Protein AF-0000000076063423 (afdb_homodimer)

Foldseek 3Di:
DDDPPPPPPPPPPPPPPPPPPPPPPPPPPQPPVHPPQPVVQKFKEKEWEAEPPPGDDIDMDIWTDGHQGFQLRGLVVRVVVDVQWDWDWDQDPVAGTFTADISPRGADDVQQKGWFKWKDDPVDHIDGDPHDRRNHGDGHHIYIYTYIDGD/DDDPPPPPPPPPPPPPPPPPPPPPPPPPPQPPVHPPQPVVQKFKEKEWEAEPPPGDDIDMDIFTAGHQGFQLRGLVVRVVVDVQWDWDWDQDPVAGTFTADISPRGADDVQQKGWFKWKDDPVDDIDGDPHDRRNHGDGHHIYIYTYIDGD

Sequence (302 aa):
MTTLSTALLLLLLVSGIPAAMSHKAEAKPSDPCGPPWKDSDKTPISVLVTDSITHTPNKTYSTYVVYRGILLGGLRRLQDSTKDFTFTYTEDTNYGPFLQSVNGLPGGKQNRTYWELLVNTTKNPIIRPDVGIGCYIPNANDQIILKYTKYMTTLSTALLLLLLVSGIPAAMSHKAEAKPSDPCGPPWKDSDKTPISVLVTDSITHTPNKTYSTYVVYRGILLGGLRRLQDSTKDFTFTYTEDTNYGPFLQSVNGLPGGKQNRTYWELLVNTTKNPIIRPDVGIGCYIPNANDQIILKYTKY

Radius of gyration: 31.93 Å; Cα contacts (8 Å, |Δi|>4): 532; chains: 2; bounding box: 128×88×95 Å

Nearest PDB structures (foldseek):
  4kkj-assembly1_A  TM=8.203E-01  e=1.940E-07  Homo sapiens
  2pmv-assembly3_C  TM=8.254E-01  e=5.753E-07  Homo sapiens
  3kq4-assembly1_A  TM=8.629E-01  e=1.437E-06  Homo sapiens
  6bbt-assembly1_A  TM=3.975E-01  e=7.034E-01  Streptococcus pyogenes
  6bbt-assembly2_B  TM=3.687E-01  e=8.351E-01  Streptococcus pyogenes

InterPro domains:
  IPR027954 Transcobalamin-like, C-terminal domain [PF14478] (78-150)
  IPR051588 Eukaryotic Cobalamin Transport [PTHR10559] (30-151)

Structure (mmCIF, N/CA/C/O backbone):
data_AF-0000000076063423-model_v1
#
loop_
_entity.id
_entity.type
_entity.pdbx_description
1 polymer 'Transcobalamin-like C-terminal domain-containing protein'
#
loop_
_atom_site.group_PDB
_atom_site.id
_atom_site.type_symbol
_atom_site.label_atom_id
_atom_site.label_alt_id
_atom_site.label_comp_id
_atom_site.label_asym_id
_atom_site.label_entity_id
_atom_site.label_seq_id
_atom_site.pdbx_PDB_ins_code
_atom_site.Cartn_x
_atom_site.Cartn_y
_atom_site.Cartn_z
_atom_site.occupancy
_atom_site.B_iso_or_equiv
_atom_site.auth_seq_id
_atom_site.auth_comp_id
_atom_site.auth_asym_id
_atom_site.auth_atom_id
_atom_site.pdbx_PDB_model_num
ATOM 1 N N . MET A 1 1 ? 62.375 -10.336 -76 1 32.53 1 MET A N 1
ATOM 2 C CA . MET A 1 1 ? 62.531 -10.023 -74.625 1 32.53 1 MET A CA 1
ATOM 3 C C . MET A 1 1 ? 61.375 -9.219 -74.062 1 32.53 1 MET A C 1
ATOM 5 O O . MET A 1 1 ? 61.281 -8.008 -74.312 1 32.53 1 MET A O 1
ATOM 9 N N . THR A 1 2 ? 60.094 -9.805 -74.25 1 40.19 2 THR A N 1
ATOM 10 C CA . THR A 1 2 ? 58.719 -9.359 -74.125 1 40.19 2 THR A CA 1
ATOM 11 C C . THR A 1 2 ? 58.469 -8.961 -72.625 1 40.19 2 THR A C 1
ATOM 13 O O . THR A 1 2 ? 58.969 -9.617 -71.75 1 40.19 2 THR A O 1
ATOM 16 N N . THR A 1 3 ? 58.25 -7.617 -72.375 1 40.78 3 THR A N 1
ATOM 17 C CA . THR A 1 3 ? 57.938 -6.762 -71.25 1 40.78 3 THR A CA 1
ATOM 18 C C . THR A 1 3 ? 56.719 -7.297 -70.5 1 40.78 3 THR A C 1
ATOM 20 O O . THR A 1 3 ? 55.688 -7.531 -71.062 1 40.78 3 THR A O 1
ATOM 23 N N . LEU A 1 4 ? 56.906 -8.133 -69.375 1 38.16 4 LEU A N 1
ATOM 24 C CA . LEU A 1 4 ? 56.062 -8.789 -68.375 1 38.16 4 LEU A CA 1
ATOM 25 C C . LEU A 1 4 ? 55.188 -7.773 -67.688 1 38.16 4 LEU A C 1
ATOM 27 O O . LEU A 1 4 ? 55.688 -6.891 -67 1 38.16 4 LEU A O 1
ATOM 31 N N . SER A 1 5 ? 54.094 -7.328 -68.375 1 36.28 5 SER A N 1
ATOM 32 C CA . SER A 1 5 ? 53.219 -6.336 -67.75 1 36.28 5 SER A CA 1
ATOM 33 C C . SER A 1 5 ? 52.656 -6.828 -66.438 1 36.28 5 SER A C 1
ATOM 35 O O . SER A 1 5 ? 52.156 -7.945 -66.312 1 36.28 5 SER A O 1
ATOM 37 N N . THR A 1 6 ? 53.25 -6.391 -65.25 1 39.09 6 THR A N 1
ATOM 38 C CA . THR A 1 6 ? 52.938 -6.676 -63.812 1 39.09 6 THR A CA 1
ATOM 39 C C . THR A 1 6 ? 51.5 -6.305 -63.5 1 39.09 6 THR A C 1
ATOM 41 O O . THR A 1 6 ? 51.062 -5.16 -63.688 1 39.09 6 THR A O 1
ATOM 44 N N . ALA A 1 7 ? 50.5 -7.195 -63.781 1 37.78 7 ALA A N 1
ATOM 45 C CA . ALA A 1 7 ? 49.094 -7.012 -63.469 1 37.78 7 ALA A CA 1
ATOM 46 C C . ALA A 1 7 ? 48.875 -6.703 -61.969 1 37.78 7 ALA A C 1
ATOM 48 O O . ALA A 1 7 ? 49.344 -7.445 -61.125 1 37.78 7 ALA A O 1
ATOM 49 N N . LEU A 1 8 ? 48.812 -5.387 -61.562 1 33.09 8 LEU A N 1
ATOM 50 C CA . LEU A 1 8 ? 48.594 -4.895 -60.188 1 33.09 8 LEU A CA 1
ATOM 51 C C . LEU A 1 8 ? 47.281 -5.383 -59.656 1 33.09 8 LEU A C 1
ATOM 53 O O . LEU A 1 8 ? 46.219 -5.137 -60.25 1 33.09 8 LEU A O 1
ATOM 57 N N . LEU A 1 9 ? 47.219 -6.613 -59.062 1 31.69 9 LEU A N 1
ATOM 58 C CA . LEU A 1 9 ? 46.031 -7.211 -58.438 1 31.69 9 LEU A CA 1
ATOM 59 C C . LEU A 1 9 ? 45.469 -6.312 -57.344 1 31.69 9 LEU A C 1
ATOM 61 O O . LEU A 1 9 ? 46.156 -5.996 -56.375 1 31.69 9 LEU A O 1
ATOM 65 N N . LEU A 1 10 ? 44.625 -5.316 -57.719 1 31.81 10 LEU A N 1
ATOM 66 C CA . LEU A 1 10 ? 43.969 -4.445 -56.75 1 31.81 10 LEU A CA 1
ATOM 67 C C . LEU A 1 10 ? 43.125 -5.254 -55.781 1 31.81 10 LEU A C 1
ATOM 69 O O . LEU A 1 10 ? 42.188 -5.934 -56.156 1 31.81 10 LEU A O 1
ATOM 73 N N . LEU A 1 11 ? 43.812 -5.828 -54.75 1 30.58 11 LEU A N 1
ATOM 74 C CA . LEU A 1 11 ? 43.094 -6.547 -53.688 1 30.58 11 LEU A CA 1
ATOM 75 C C . LEU A 1 11 ? 42.094 -5.637 -53 1 30.58 11 LEU A C 1
ATOM 77 O O . LEU A 1 11 ? 42.469 -4.617 -52.406 1 30.58 11 LEU A O 1
ATOM 81 N N . LEU A 1 12 ? 40.938 -5.434 -53.656 1 33.25 12 LEU A N 1
ATOM 82 C CA . LEU A 1 12 ? 39.844 -4.711 -53 1 33.25 12 LEU A CA 1
ATOM 83 C C . LEU A 1 12 ? 39.562 -5.34 -51.625 1 33.25 12 LEU A C 1
ATOM 85 O O . LEU A 1 12 ? 39.188 -6.516 -51.562 1 33.25 12 LEU A O 1
ATOM 89 N N . LEU A 1 13 ? 40.312 -4.961 -50.562 1 32.94 13 LEU A N 1
ATOM 90 C CA . LEU A 1 13 ? 40.031 -5.344 -49.188 1 32.94 13 LEU A CA 1
ATOM 91 C C . LEU A 1 13 ? 38.625 -4.941 -48.75 1 32.94 13 LEU A C 1
ATOM 93 O O . LEU A 1 13 ? 38.281 -3.76 -48.781 1 32.94 13 LEU A O 1
ATOM 97 N N . VAL A 1 14 ? 37.625 -5.66 -49.25 1 36.59 14 VAL A N 1
ATOM 98 C CA . VAL A 1 14 ? 36.281 -5.438 -48.688 1 36.59 14 VAL A CA 1
ATOM 99 C C . VAL A 1 14 ? 36.312 -5.547 -47.156 1 36.59 14 VAL A C 1
ATOM 101 O O . VAL A 1 14 ? 36.781 -6.562 -46.625 1 36.59 14 VAL A O 1
ATOM 104 N N . SER A 1 15 ? 36.688 -4.438 -46.438 1 34.28 15 SER A N 1
ATOM 105 C CA . SER A 1 15 ? 36.594 -4.352 -44.969 1 34.28 15 SER A CA 1
ATOM 106 C C . SER A 1 15 ? 35.219 -4.832 -44.5 1 34.28 15 SER A C 1
ATOM 108 O O . SER A 1 15 ? 34.188 -4.344 -44.938 1 34.28 15 SER A O 1
ATOM 110 N N . GLY A 1 16 ? 35 -6.184 -44.438 1 32.62 16 GLY A N 1
ATOM 111 C CA . GLY A 1 16 ? 33.812 -6.715 -43.812 1 32.62 16 GLY A CA 1
ATOM 112 C C . GLY A 1 16 ? 33.531 -6.09 -42.438 1 32.62 16 GLY A C 1
ATOM 113 O O . GLY A 1 16 ? 34.406 -6.059 -41.594 1 32.62 16 GLY A O 1
ATOM 114 N N . ILE A 1 17 ? 32.844 -4.918 -42.438 1 39.19 17 ILE A N 1
ATOM 115 C CA . ILE A 1 17 ? 32.375 -4.324 -41.188 1 39.19 17 ILE A CA 1
ATOM 116 C C . ILE A 1 17 ? 31.766 -5.398 -40.281 1 39.19 17 ILE A C 1
ATOM 118 O O . ILE A 1 17 ? 30.859 -6.125 -40.719 1 39.19 17 ILE A O 1
ATOM 122 N N . PRO A 1 18 ? 32.625 -6.016 -39.438 1 36.72 18 PRO A N 1
ATOM 123 C CA . PRO A 1 18 ? 31.969 -6.922 -38.5 1 36.72 18 PRO A CA 1
ATOM 124 C C . PRO A 1 18 ? 30.766 -6.293 -37.812 1 36.72 18 PRO A C 1
ATOM 126 O O . PRO A 1 18 ? 30.828 -5.145 -37.344 1 36.72 18 PRO A O 1
ATOM 129 N N . ALA A 1 19 ? 29.547 -6.504 -38.375 1 34 19 ALA A N 1
ATOM 130 C CA . ALA A 1 19 ? 28.359 -6.172 -37.594 1 34 19 ALA A CA 1
ATOM 131 C C . ALA A 1 19 ? 28.5 -6.688 -36.156 1 34 19 ALA A C 1
ATOM 133 O O . ALA A 1 19 ? 28.562 -7.898 -35.938 1 34 19 ALA A O 1
ATOM 134 N N . ALA A 1 20 ? 29.281 -6.027 -35.312 1 32.12 20 ALA A N 1
ATOM 135 C CA . ALA A 1 20 ? 29.203 -6.32 -33.875 1 32.12 20 ALA A CA 1
ATOM 136 C C . ALA A 1 20 ? 27.75 -6.395 -33.406 1 32.12 20 ALA A C 1
ATOM 138 O O . ALA A 1 20 ? 26.984 -5.449 -33.594 1 32.12 20 ALA A O 1
ATOM 139 N N . MET A 1 21 ? 27.172 -7.562 -33.562 1 28.11 21 MET A N 1
ATOM 140 C CA . MET A 1 21 ? 25.906 -7.824 -32.875 1 28.11 21 MET A CA 1
ATOM 141 C C . MET A 1 21 ? 25.953 -7.281 -31.453 1 28.11 21 MET A C 1
ATOM 143 O O . MET A 1 21 ? 26.812 -7.672 -30.656 1 28.11 21 MET A O 1
ATOM 147 N N . SER A 1 22 ? 25.719 -5.953 -31.375 1 30.67 22 SER A N 1
ATOM 148 C CA . SER A 1 22 ? 25.484 -5.402 -30.047 1 30.67 22 SER A CA 1
ATOM 149 C C . SER A 1 22 ? 24.578 -6.316 -29.219 1 30.67 22 SER A C 1
ATOM 151 O O . SER A 1 22 ? 23.438 -6.562 -29.594 1 30.67 22 SER A O 1
ATOM 153 N N . HIS A 1 23 ? 25.156 -7.422 -28.781 1 25.64 23 HIS A N 1
ATOM 154 C CA . HIS A 1 23 ? 24.375 -8.109 -27.766 1 25.64 23 HIS A CA 1
ATOM 155 C C . HIS A 1 23 ? 23.797 -7.117 -26.766 1 25.64 23 HIS A C 1
ATOM 157 O O . HIS A 1 23 ? 24.531 -6.371 -26.109 1 25.64 23 HIS A O 1
ATOM 163 N N . LYS A 1 24 ? 22.625 -6.477 -27.109 1 29.56 24 LYS A N 1
ATOM 164 C CA . LYS A 1 24 ? 21.875 -5.812 -26.047 1 29.56 24 LYS A CA 1
ATOM 165 C C . LYS A 1 24 ? 21.953 -6.598 -24.734 1 29.56 24 LYS A C 1
ATOM 167 O O . LYS A 1 24 ? 21.578 -7.77 -24.688 1 29.56 24 LYS A O 1
ATOM 172 N N . ALA A 1 25 ? 22.922 -6.273 -23.828 1 28.33 25 ALA A N 1
ATOM 173 C CA . ALA A 1 25 ? 22.969 -6.742 -22.438 1 28.33 25 ALA A CA 1
ATOM 174 C C . ALA A 1 25 ? 21.547 -6.949 -21.891 1 28.33 25 ALA A C 1
ATOM 176 O O . ALA A 1 25 ? 20.688 -6.074 -22.016 1 28.33 25 ALA A O 1
ATOM 177 N N . GLU A 1 26 ? 21.031 -8.109 -21.891 1 29.2 26 GLU A N 1
ATOM 178 C CA . GLU A 1 26 ? 19.828 -8.43 -21.125 1 29.2 26 GLU A CA 1
ATOM 179 C C . GLU A 1 26 ? 19.812 -7.699 -19.781 1 29.2 26 GLU A C 1
ATOM 181 O O . GLU A 1 26 ? 20.781 -7.773 -19.016 1 29.2 26 GLU A O 1
ATOM 186 N N . ALA A 1 27 ? 19.156 -6.555 -19.688 1 31.33 27 ALA A N 1
ATOM 187 C CA . ALA A 1 27 ? 18.953 -5.906 -18.406 1 31.33 27 ALA A CA 1
ATOM 188 C C . ALA A 1 27 ? 18.797 -6.938 -17.297 1 31.33 27 ALA A C 1
ATOM 190 O O . ALA A 1 27 ? 17.953 -7.836 -17.391 1 31.33 27 ALA A O 1
ATOM 191 N N . LYS A 1 28 ? 19.922 -7.406 -16.719 1 32.12 28 LYS A N 1
ATOM 192 C CA . LYS A 1 28 ? 19.828 -8.195 -15.484 1 32.12 28 LYS A CA 1
ATOM 193 C C . LYS A 1 28 ? 18.609 -7.773 -14.656 1 32.12 28 LYS A C 1
ATOM 195 O O . LYS A 1 28 ? 18.406 -6.586 -14.398 1 32.12 28 LYS A O 1
ATOM 200 N N . PRO A 1 29 ? 17.578 -8.5 -14.617 1 32.69 29 PRO A N 1
ATOM 201 C CA . PRO A 1 29 ? 16.547 -8.055 -13.672 1 32.69 29 PRO A CA 1
ATOM 202 C C . PRO A 1 29 ? 17.141 -7.488 -12.383 1 32.69 29 PRO A C 1
ATOM 204 O O . PRO A 1 29 ? 18.078 -8.062 -11.82 1 32.69 29 PRO A O 1
ATOM 207 N N . SER A 1 30 ? 17.297 -6.188 -12.258 1 33.97 30 SER A N 1
ATOM 208 C CA . SER A 1 30 ? 17.719 -5.598 -10.992 1 33.97 30 SER A CA 1
ATOM 209 C C . SER A 1 30 ? 17.312 -6.473 -9.812 1 33.97 30 SER A C 1
ATOM 211 O O . SER A 1 30 ? 16.266 -7.117 -9.836 1 33.97 30 SER A O 1
ATOM 213 N N . ASP A 1 31 ? 18.234 -7.074 -9.133 1 34.75 31 ASP A N 1
ATOM 214 C CA . ASP A 1 31 ? 18.031 -7.781 -7.875 1 34.75 31 ASP A CA 1
ATOM 215 C C . ASP A 1 31 ? 16.766 -7.305 -7.176 1 34.75 31 ASP A C 1
ATOM 217 O O . ASP A 1 31 ? 16.531 -6.102 -7.051 1 34.75 31 ASP A O 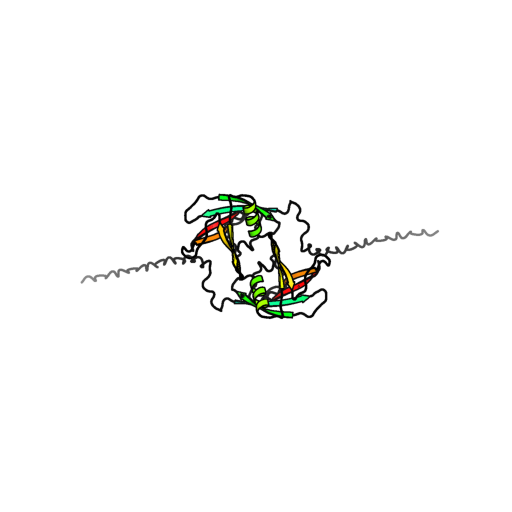1
ATOM 221 N N . PRO A 1 32 ? 15.688 -8.07 -7.352 1 36.75 32 PRO A N 1
ATOM 222 C CA . PRO A 1 32 ? 14.516 -7.531 -6.648 1 36.75 32 PRO A CA 1
ATOM 223 C C . PRO A 1 32 ? 14.891 -6.793 -5.363 1 36.75 32 PRO A C 1
ATOM 225 O O . PRO A 1 32 ? 14.078 -6.043 -4.824 1 36.75 32 PRO A O 1
ATOM 228 N N . CYS A 1 33 ? 15.75 -7.578 -4.512 1 34.38 33 CYS A N 1
ATOM 229 C CA . CYS A 1 33 ? 16.266 -6.82 -3.379 1 34.38 33 CYS A CA 1
ATOM 230 C C . CYS A 1 33 ? 17.281 -5.777 -3.836 1 34.38 33 CYS A C 1
ATOM 232 O O . CYS A 1 33 ? 18.297 -6.121 -4.441 1 34.38 33 CYS A O 1
ATOM 234 N N . GLY A 1 34 ? 16.906 -4.863 -4.504 1 35.88 34 GLY A N 1
ATOM 235 C CA . GLY A 1 34 ? 17.734 -3.744 -4.938 1 35.88 34 GLY A CA 1
ATOM 236 C C . GLY A 1 34 ? 19.078 -3.693 -4.246 1 35.88 34 GLY A C 1
ATOM 237 O O . GLY A 1 34 ? 19.266 -4.289 -3.184 1 35.88 34 GLY A O 1
ATOM 238 N N . PRO A 1 35 ? 20.281 -3.555 -4.863 1 39.53 35 PRO A N 1
ATOM 239 C CA . PRO A 1 35 ? 21.578 -3.373 -4.211 1 39.53 35 PRO A CA 1
ATOM 240 C C . PRO A 1 35 ? 21.469 -2.656 -2.867 1 39.53 35 PRO A C 1
ATOM 242 O O . PRO A 1 35 ? 20.5 -1.948 -2.619 1 39.53 35 PRO A O 1
ATOM 245 N N . PRO A 1 36 ? 22.391 -2.914 -1.894 1 40.16 36 PRO A N 1
ATOM 246 C CA . PRO A 1 36 ? 22.453 -2.078 -0.694 1 40.16 36 PRO A CA 1
ATOM 247 C C . PRO A 1 36 ? 22.297 -0.589 -1.002 1 40.16 36 PRO A C 1
ATOM 249 O O . PRO A 1 36 ? 23.047 -0.045 -1.821 1 40.16 36 PRO A O 1
ATOM 252 N N . TRP A 1 37 ? 21.141 -0.051 -1.006 1 41.47 37 TRP A N 1
ATOM 253 C CA . TRP A 1 37 ? 20.891 1.375 -1.195 1 41.47 37 TRP A CA 1
ATOM 254 C C . TRP A 1 37 ? 21.953 2.207 -0.48 1 41.47 37 TRP A C 1
ATOM 256 O O . TRP A 1 37 ? 22.219 2 0.706 1 41.47 37 TRP A O 1
ATOM 266 N N . LYS A 1 38 ? 23.078 2.455 -1.009 1 41.03 38 LYS A N 1
ATOM 267 C CA . LYS A 1 38 ? 23.984 3.459 -0.438 1 41.03 38 LYS A CA 1
ATOM 268 C C . LYS A 1 38 ? 23.188 4.637 0.132 1 41.03 38 LYS A C 1
ATOM 270 O O . LYS A 1 38 ? 22.047 4.863 -0.251 1 41.03 38 LYS A O 1
ATOM 275 N N . ASP A 1 39 ? 23.656 5.5 1.117 1 47.03 39 ASP A N 1
ATOM 276 C CA . ASP A 1 39 ? 23.25 6.773 1.696 1 47.03 39 ASP A CA 1
ATOM 277 C C . ASP A 1 39 ? 22.438 7.59 0.696 1 47.03 39 ASP A C 1
ATOM 279 O O . ASP A 1 39 ? 21.547 8.359 1.087 1 47.03 39 ASP A O 1
ATOM 283 N N . SER A 1 40 ? 22.719 7.559 -0.628 1 55.19 40 SER A N 1
ATOM 284 C CA . SER A 1 40 ? 22.109 8.297 -1.729 1 55.19 40 SER A CA 1
ATOM 285 C C . SER A 1 40 ? 20.703 7.785 -2.012 1 55.19 40 SER A C 1
ATOM 287 O O . SER A 1 40 ? 20 8.328 -2.871 1 55.19 40 SER A O 1
ATOM 289 N N . ASP A 1 41 ? 20.078 6.992 -1.058 1 78.12 41 ASP A N 1
ATOM 290 C CA . ASP A 1 41 ? 18.891 6.164 -1.193 1 78.12 41 ASP A CA 1
ATOM 291 C C . ASP A 1 41 ? 17.719 6.754 -0.412 1 78.12 41 ASP A C 1
ATOM 293 O O . ASP A 1 41 ? 16.75 6.051 -0.113 1 78.12 41 ASP A O 1
ATOM 297 N N . LYS A 1 42 ? 17.984 8 -0.113 1 93.56 42 LYS A N 1
ATOM 298 C CA . LYS A 1 42 ? 16.953 8.695 0.647 1 93.56 42 LYS A CA 1
ATOM 299 C C . LYS A 1 42 ? 16.172 9.664 -0.24 1 93.56 42 LYS A C 1
ATOM 301 O O . LYS A 1 42 ? 16.766 10.344 -1.088 1 93.56 42 LYS A O 1
ATOM 306 N N . THR A 1 43 ? 14.953 9.672 -0.098 1 96.81 43 THR A N 1
ATOM 307 C CA . THR A 1 43 ? 14.039 10.609 -0.751 1 96.81 43 THR A CA 1
ATOM 308 C C . THR A 1 43 ? 13.477 11.602 0.256 1 96.81 43 THR A C 1
ATOM 310 O O . THR A 1 43 ? 12.555 11.281 1.004 1 96.81 43 THR A O 1
ATOM 313 N N . PRO A 1 44 ? 14.047 12.836 0.312 1 97.44 44 PRO A N 1
ATOM 314 C CA . PRO A 1 44 ? 13.586 13.812 1.297 1 97.44 44 PRO A CA 1
ATOM 315 C C . PRO A 1 44 ? 12.156 14.289 1.034 1 97.44 44 PRO A C 1
ATOM 317 O O . PRO A 1 44 ? 11.773 14.484 -0.12 1 97.44 44 PRO A O 1
ATOM 320 N N . ILE A 1 45 ? 11.422 14.438 2.143 1 98.19 45 ILE A N 1
ATOM 321 C CA . ILE A 1 45 ? 10.07 14.984 2.061 1 98.19 45 ILE A CA 1
ATOM 322 C C . ILE A 1 45 ? 9.82 15.906 3.252 1 98.19 45 ILE A C 1
ATOM 324 O O . ILE A 1 45 ? 10.562 15.875 4.238 1 98.19 45 ILE A O 1
ATOM 328 N N . SER A 1 46 ? 8.875 16.766 3.121 1 98.44 46 SER A N 1
ATOM 329 C CA . SER A 1 46 ? 8.375 17.531 4.25 1 98.44 46 SER A CA 1
ATOM 330 C C . SER A 1 46 ? 6.93 17.156 4.578 1 98.44 46 SER A C 1
ATOM 332 O O . SER A 1 46 ? 6.191 16.688 3.709 1 98.44 46 SER A O 1
ATOM 334 N N . VAL A 1 47 ? 6.531 17.297 5.852 1 98.94 47 VAL A N 1
ATOM 335 C CA . VAL A 1 47 ? 5.184 17 6.324 1 98.94 47 VAL A CA 1
ATOM 336 C C . VAL A 1 47 ? 4.566 18.25 6.949 1 98.94 47 VAL A C 1
ATOM 338 O O . VAL A 1 47 ? 5.074 18.766 7.949 1 98.94 47 VAL A O 1
ATOM 341 N N . LEU A 1 48 ? 3.576 18.734 6.316 1 98.81 48 LEU A N 1
ATOM 342 C CA . LEU A 1 48 ? 2.779 19.828 6.859 1 98.81 48 LEU A CA 1
ATOM 343 C C . LEU A 1 48 ? 1.541 19.297 7.574 1 98.81 48 LEU A C 1
ATOM 345 O O . LEU A 1 48 ? 0.751 18.547 6.988 1 98.81 48 LEU A O 1
ATOM 349 N N . VAL A 1 49 ? 1.398 19.609 8.828 1 98.88 49 VAL A N 1
ATOM 350 C CA . VAL A 1 49 ? 0.206 19.297 9.609 1 98.88 49 VAL A CA 1
ATOM 351 C C . VAL A 1 49 ? -0.657 20.547 9.758 1 98.88 49 VAL A C 1
ATOM 353 O O . VAL A 1 49 ? -0.205 21.562 10.297 1 98.88 49 VAL A O 1
ATOM 356 N N . THR A 1 50 ? -1.878 20.453 9.266 1 98.56 50 THR A N 1
ATOM 357 C CA . THR A 1 50 ? -2.758 21.625 9.305 1 98.56 50 THR A CA 1
ATOM 358 C C . THR A 1 50 ? -4.164 21.219 9.742 1 98.56 50 THR A C 1
ATOM 360 O O . THR A 1 50 ? -4.594 20.094 9.516 1 98.56 50 THR A O 1
ATOM 363 N N . ASP A 1 51 ? -4.797 22.078 10.414 1 98.31 51 ASP A N 1
ATOM 364 C CA . ASP A 1 51 ? -6.145 21.875 10.945 1 98.31 51 ASP A CA 1
ATOM 365 C C . ASP A 1 51 ? -7.117 22.891 10.336 1 98.31 51 ASP A C 1
ATOM 367 O O . ASP A 1 51 ? -7.082 24.078 10.672 1 98.31 51 ASP A O 1
ATOM 371 N N . SER A 1 52 ? -7.988 22.438 9.516 1 97.25 52 SER A N 1
ATOM 372 C CA . SER A 1 52 ? -8.906 23.344 8.812 1 97.25 52 SER A CA 1
ATOM 373 C C . SER A 1 52 ? -10.172 23.578 9.633 1 97.25 52 SER A C 1
ATOM 375 O O . SER A 1 52 ? -11.094 24.25 9.164 1 97.25 52 SER A O 1
ATOM 377 N N . ILE A 1 53 ? -10.234 23.031 10.773 1 96.25 53 ILE A N 1
ATOM 378 C CA . ILE A 1 53 ? -11.43 23.141 11.594 1 96.25 53 ILE A CA 1
ATOM 379 C C . ILE A 1 53 ? -11.211 24.188 12.688 1 96.25 53 ILE A C 1
ATOM 381 O O . ILE A 1 53 ? -11.875 25.219 12.719 1 96.25 53 ILE A O 1
ATOM 385 N N . THR A 1 54 ? -10.188 23.953 13.531 1 92.06 54 THR A N 1
ATOM 386 C CA . THR A 1 54 ? -9.93 24.875 14.633 1 92.06 54 THR A CA 1
ATOM 387 C C . THR A 1 54 ? -8.844 25.875 14.266 1 92.06 54 THR A C 1
ATOM 389 O O . THR A 1 54 ? -8.625 26.844 14.977 1 92.06 54 THR A O 1
ATOM 392 N N . HIS A 1 55 ? -8.148 25.672 13.211 1 91.94 55 HIS A N 1
ATOM 393 C CA . HIS A 1 55 ? -7.109 26.547 12.688 1 91.94 55 HIS A CA 1
ATOM 394 C C . HIS A 1 55 ? -5.949 26.672 13.672 1 91.94 55 HIS A C 1
ATOM 396 O O . HIS A 1 55 ? -5.434 27.766 13.891 1 91.94 55 HIS A O 1
ATOM 402 N N . THR A 1 56 ? -5.723 25.578 14.422 1 92.81 56 THR A N 1
ATOM 403 C CA . THR A 1 56 ? -4.484 25.516 15.188 1 92.81 56 THR A CA 1
ATOM 404 C C . THR A 1 56 ? -3.281 25.797 14.281 1 92.81 56 THR A C 1
ATOM 406 O O . THR A 1 56 ? -3.293 25.438 13.102 1 92.81 56 THR A O 1
ATOM 409 N N . PRO A 1 57 ? -2.217 26.406 14.773 1 96.62 57 PRO A N 1
ATOM 410 C CA . PRO A 1 57 ? -1.072 26.781 13.938 1 96.62 57 PRO A CA 1
ATOM 411 C C . PRO A 1 57 ? -0.469 25.594 13.195 1 96.62 57 PRO A C 1
ATOM 413 O O . PRO A 1 57 ? -0.338 24.516 13.773 1 96.62 57 PRO A O 1
ATOM 416 N N . ASN A 1 58 ? -0.154 25.859 11.984 1 98 58 ASN A N 1
ATOM 417 C CA . ASN A 1 58 ? 0.495 24.844 11.148 1 98 58 ASN A CA 1
ATOM 418 C C . ASN A 1 58 ? 1.845 24.438 11.727 1 98 58 ASN A C 1
ATOM 420 O O . ASN A 1 58 ? 2.561 25.25 12.305 1 98 58 ASN A O 1
ATOM 424 N N . LYS A 1 59 ? 2.201 23.172 11.562 1 98.44 59 LYS A N 1
ATOM 425 C CA . LYS A 1 59 ? 3.525 22.656 11.883 1 98.44 59 LYS A CA 1
ATOM 426 C C . LYS A 1 59 ? 4.125 21.922 10.68 1 98.44 59 LYS A C 1
ATOM 428 O O . LYS A 1 59 ? 3.439 21.141 10.016 1 98.44 59 LYS A O 1
ATOM 433 N N . THR A 1 60 ? 5.359 22.203 10.414 1 98.62 60 THR A N 1
ATOM 434 C CA . THR A 1 60 ? 6.062 21.547 9.32 1 98.62 60 THR A CA 1
ATOM 435 C C . THR A 1 60 ? 7.273 20.781 9.836 1 98.62 60 THR A C 1
ATOM 437 O O . THR A 1 60 ? 8.008 21.266 10.695 1 98.62 60 THR A O 1
ATOM 440 N N . TYR A 1 61 ? 7.453 19.609 9.281 1 98.81 61 TYR A N 1
ATOM 441 C CA . TYR A 1 61 ? 8.547 18.734 9.656 1 98.81 61 TYR A CA 1
ATOM 442 C C . TYR A 1 61 ? 9.32 18.266 8.43 1 98.81 61 TYR A C 1
ATOM 444 O O . TYR A 1 61 ? 8.781 18.25 7.32 1 98.81 61 TYR A O 1
ATOM 452 N N . SER A 1 62 ? 10.578 17.922 8.672 1 98.56 62 SER A N 1
ATOM 453 C CA . SER A 1 62 ? 11.391 17.312 7.625 1 98.56 62 SER A CA 1
ATOM 454 C C . SER A 1 62 ? 11.703 15.852 7.938 1 98.56 62 SER A C 1
ATOM 456 O O . SER A 1 62 ? 11.992 15.508 9.086 1 98.56 62 SER A O 1
ATOM 458 N N . THR A 1 63 ? 11.602 15.039 6.957 1 98.5 63 THR A N 1
ATOM 459 C CA . THR A 1 63 ? 11.961 13.625 7.047 1 98.5 63 THR A CA 1
ATOM 460 C C . THR A 1 63 ? 12.305 13.07 5.668 1 98.5 63 THR A C 1
ATOM 462 O O . THR A 1 63 ? 12.602 13.828 4.742 1 98.5 63 THR A O 1
ATOM 465 N N . TYR A 1 64 ? 12.414 11.797 5.531 1 98.31 64 TYR A N 1
ATOM 466 C CA . TYR A 1 64 ? 12.688 11.164 4.246 1 98.31 64 TYR A CA 1
ATOM 467 C C . TYR A 1 64 ? 12.094 9.758 4.188 1 98.31 64 TYR A C 1
ATOM 469 O O . TYR A 1 64 ? 11.727 9.195 5.219 1 98.31 64 TYR A O 1
ATOM 477 N N . VAL A 1 65 ? 11.852 9.273 3.016 1 98.19 65 VAL A N 1
ATOM 478 C CA . VAL A 1 65 ? 11.633 7.852 2.797 1 98.19 65 VAL A CA 1
ATOM 479 C C . VAL A 1 65 ? 12.867 7.234 2.133 1 98.19 65 VAL A C 1
ATOM 481 O O . VAL A 1 65 ? 13.648 7.938 1.488 1 98.19 65 VAL A O 1
ATOM 484 N N . VAL A 1 66 ? 13.031 5.961 2.377 1 96 66 VAL A N 1
ATOM 485 C CA . VAL A 1 66 ? 14.07 5.277 1.623 1 96 66 VAL A CA 1
ATOM 486 C C . VAL A 1 66 ? 13.688 5.215 0.146 1 96 66 VAL A C 1
ATOM 488 O O . VAL A 1 66 ? 12.555 5.531 -0.221 1 96 66 VAL A O 1
ATOM 491 N N . TYR A 1 67 ? 14.594 4.914 -0.665 1 92.56 67 TYR A N 1
ATOM 492 C CA . TYR A 1 67 ? 14.336 4.852 -2.1 1 92.56 67 TYR A CA 1
ATOM 493 C C . TYR A 1 67 ? 13.086 4.027 -2.393 1 92.56 67 TYR A C 1
ATOM 495 O O . TYR A 1 67 ? 13.008 2.852 -2.02 1 92.56 67 TYR A O 1
ATOM 503 N N . ARG A 1 68 ? 12.07 4.574 -2.938 1 92.94 68 ARG A N 1
ATOM 504 C CA . ARG A 1 68 ? 10.805 3.975 -3.357 1 92.94 68 ARG A CA 1
ATOM 505 C C . ARG A 1 68 ? 10.039 3.428 -2.16 1 92.94 68 ARG A C 1
ATOM 507 O O . ARG A 1 68 ? 9.188 2.545 -2.312 1 92.94 68 ARG A O 1
ATOM 514 N N . GLY A 1 69 ? 10.375 3.908 -1.006 1 95.5 69 GLY A N 1
ATOM 515 C CA . GLY A 1 69 ? 9.625 3.541 0.183 1 95.5 69 GLY A CA 1
ATOM 516 C C . GLY A 1 69 ? 8.273 4.227 0.269 1 95.5 69 GLY A C 1
ATOM 517 O O . GLY A 1 69 ? 8.031 5.219 -0.422 1 95.5 69 GLY A O 1
ATOM 518 N N . ILE A 1 70 ? 7.395 3.695 1.126 1 97.12 70 ILE A N 1
ATOM 519 C CA . ILE A 1 70 ? 6.039 4.211 1.26 1 97.12 70 ILE A CA 1
ATOM 520 C C . ILE A 1 70 ? 6.004 5.309 2.322 1 97.12 70 ILE A C 1
ATOM 522 O O . ILE A 1 70 ? 6.863 5.348 3.209 1 97.12 70 ILE A O 1
ATOM 526 N N . LEU A 1 71 ? 5.055 6.152 2.281 1 98.5 71 LEU A N 1
ATOM 527 C CA . LEU A 1 71 ? 4.91 7.293 3.18 1 98.5 71 LEU A CA 1
ATOM 528 C C . LEU A 1 71 ? 4.844 6.836 4.633 1 98.5 71 LEU A C 1
ATOM 530 O O . LEU A 1 71 ? 5.398 7.488 5.52 1 98.5 71 LEU A O 1
ATOM 534 N N . LEU A 1 72 ? 4.176 5.719 4.938 1 98.69 72 LEU A N 1
ATOM 535 C CA . LEU A 1 72 ? 4.062 5.211 6.297 1 98.69 72 LEU A CA 1
ATOM 536 C C . LEU A 1 72 ? 5.438 5.039 6.934 1 98.69 72 LEU A C 1
ATOM 538 O O . LEU A 1 72 ? 5.625 5.355 8.109 1 98.69 72 LEU A O 1
ATOM 542 N N . GLY A 1 73 ? 6.402 4.562 6.16 1 98.25 73 GLY A N 1
ATOM 543 C CA . GLY A 1 73 ? 7.762 4.457 6.664 1 98.25 73 GLY A CA 1
ATOM 544 C C . GLY A 1 73 ? 8.375 5.797 7.02 1 98.25 73 GLY A C 1
ATOM 545 O O . GLY A 1 73 ? 9.086 5.918 8.016 1 98.25 73 GLY A O 1
ATOM 546 N N . GLY A 1 74 ? 8.133 6.809 6.199 1 98.69 74 GLY A N 1
ATOM 547 C CA . GLY A 1 74 ? 8.609 8.156 6.484 1 98.69 74 GLY A CA 1
ATOM 548 C C . GLY A 1 74 ? 7.98 8.758 7.723 1 98.69 74 GLY A C 1
ATOM 549 O O . GLY A 1 74 ? 8.656 9.438 8.5 1 98.69 74 GLY A O 1
ATOM 550 N N . LEU A 1 75 ? 6.672 8.539 7.895 1 98.88 75 LEU A N 1
ATOM 551 C CA . LEU A 1 75 ? 5.98 9.062 9.07 1 98.88 75 LEU A CA 1
ATOM 552 C C . LEU A 1 75 ? 6.488 8.383 10.344 1 98.88 75 LEU A C 1
ATOM 554 O O . LEU A 1 75 ? 6.629 9.031 11.383 1 98.88 75 LEU A O 1
ATOM 558 N N . ARG A 1 76 ? 6.762 7.082 10.258 1 98.69 76 ARG A N 1
ATOM 559 C CA . ARG A 1 76 ? 7.344 6.379 11.398 1 98.69 76 ARG A CA 1
ATOM 560 C C . ARG A 1 76 ? 8.711 6.949 11.758 1 98.69 76 ARG A C 1
ATOM 562 O O . ARG A 1 76 ? 9.008 7.176 12.93 1 98.69 76 ARG A O 1
ATOM 569 N N . ARG A 1 77 ? 9.492 7.16 10.742 1 98.44 77 ARG A N 1
ATOM 570 C CA . ARG A 1 77 ? 10.82 7.727 10.969 1 98.44 77 ARG A CA 1
ATOM 571 C C . ARG A 1 77 ? 10.719 9.102 11.617 1 98.44 77 ARG A C 1
ATOM 573 O O . ARG A 1 77 ? 11.477 9.414 12.539 1 98.44 77 ARG A O 1
ATOM 580 N N . LEU A 1 78 ? 9.844 9.906 11.094 1 98.81 78 LEU A N 1
ATOM 581 C CA . LEU A 1 78 ? 9.617 11.227 11.672 1 98.81 78 LEU A CA 1
ATOM 582 C C . LEU A 1 78 ? 9.227 11.117 13.141 1 98.81 78 LEU A C 1
ATOM 584 O O . LEU A 1 78 ? 9.805 11.805 13.992 1 98.81 78 LEU A O 1
ATOM 588 N N . GLN A 1 79 ? 8.281 10.297 13.43 1 98.81 79 GLN A N 1
ATOM 589 C CA . GLN A 1 79 ? 7.82 10.125 14.805 1 98.81 79 GLN A CA 1
ATOM 590 C C . GLN A 1 79 ? 8.953 9.664 15.719 1 98.81 79 GLN A C 1
ATOM 592 O O . GLN A 1 79 ? 9.031 10.07 16.875 1 98.81 79 GLN A O 1
ATOM 597 N N . ASP A 1 80 ? 9.812 8.836 15.211 1 98.38 80 ASP A N 1
ATOM 598 C CA . ASP A 1 80 ? 10.938 8.328 15.992 1 98.38 80 ASP A CA 1
ATOM 599 C C . ASP A 1 80 ? 11.992 9.414 16.219 1 98.38 80 ASP A C 1
ATOM 601 O O . ASP A 1 80 ? 12.812 9.312 17.125 1 98.38 80 ASP A O 1
ATOM 605 N N . SER A 1 81 ? 11.961 10.414 15.398 1 98.19 81 SER A N 1
ATOM 606 C CA . SER A 1 81 ? 13.047 11.391 15.398 1 98.19 81 SER A CA 1
ATOM 607 C C . SER A 1 81 ? 12.727 12.57 16.312 1 98.19 81 SER A C 1
ATOM 609 O O . SER A 1 81 ? 13.617 13.336 16.688 1 98.19 81 SER A O 1
ATOM 611 N N . THR A 1 82 ? 11.492 12.773 16.609 1 98.31 82 THR A N 1
ATOM 612 C CA . THR A 1 82 ? 11.117 13.93 17.422 1 98.31 82 THR A CA 1
ATOM 613 C C . THR A 1 82 ? 9.875 13.633 18.25 1 98.31 82 THR A C 1
ATOM 615 O O . THR A 1 82 ? 8.984 12.906 17.812 1 98.31 82 THR A O 1
ATOM 618 N N . LYS A 1 83 ? 9.773 14.242 19.359 1 97.56 83 LYS A N 1
ATOM 619 C CA . LYS A 1 83 ? 8.594 14.102 20.203 1 97.56 83 LYS A CA 1
ATOM 620 C C . LYS A 1 83 ? 7.484 15.047 19.766 1 97.56 83 LYS A C 1
ATOM 622 O O . LYS A 1 83 ? 6.34 14.922 20.203 1 97.56 83 LYS A O 1
ATOM 627 N N . ASP A 1 84 ? 7.781 15.945 18.891 1 97.81 84 ASP A N 1
ATOM 628 C CA . ASP A 1 84 ? 6.836 16.969 18.469 1 97.81 84 ASP A CA 1
ATOM 629 C C . ASP A 1 84 ? 5.875 16.438 17.406 1 97.81 84 ASP A C 1
ATOM 631 O O . ASP A 1 84 ? 4.93 17.125 17.016 1 97.81 84 ASP A O 1
ATOM 635 N N . PHE A 1 85 ? 6.121 15.305 16.953 1 98.81 85 PHE A N 1
ATOM 636 C CA . PHE A 1 85 ? 5.258 14.688 15.945 1 98.81 85 PHE A CA 1
ATOM 637 C C . PHE A 1 85 ? 4.863 13.281 16.375 1 98.81 85 PHE A C 1
ATOM 639 O O . PHE A 1 85 ? 5.723 12.453 16.672 1 98.81 85 PHE A O 1
ATOM 646 N N . THR A 1 86 ? 3.574 13.016 16.359 1 98.88 86 THR A N 1
ATOM 647 C CA . THR A 1 86 ? 3.031 11.688 16.609 1 98.88 86 THR A CA 1
ATOM 648 C C . THR A 1 86 ? 1.877 11.383 15.664 1 98.88 86 THR A C 1
ATOM 650 O O . THR A 1 86 ? 1.196 12.297 15.188 1 98.88 86 THR A O 1
ATOM 653 N N . PHE A 1 87 ? 1.735 10.18 15.359 1 98.88 87 PHE A N 1
ATOM 654 C CA . PHE A 1 87 ? 0.568 9.742 14.602 1 98.88 87 PHE A CA 1
ATOM 655 C C . PHE A 1 87 ? 0.175 8.32 14.984 1 98.88 87 PHE A C 1
ATOM 657 O O . PHE A 1 87 ? 0.989 7.57 15.523 1 98.88 87 PHE A O 1
ATOM 664 N N . THR A 1 88 ? -1.144 8.016 14.766 1 98.75 88 THR A N 1
ATOM 665 C CA . THR A 1 88 ? -1.655 6.656 14.875 1 98.75 88 THR A CA 1
ATOM 666 C C . THR A 1 88 ? -2.449 6.27 13.633 1 98.75 88 THR A C 1
ATOM 668 O O . THR A 1 88 ? -2.908 7.141 12.891 1 98.75 88 THR A O 1
ATOM 671 N N . TYR A 1 89 ? -2.467 4.988 13.391 1 98.19 89 TYR A N 1
ATOM 672 C CA . TYR A 1 89 ? -3.277 4.465 12.289 1 98.19 89 TYR A CA 1
ATOM 673 C C . TYR A 1 89 ? -3.967 3.168 12.695 1 98.19 89 TYR A C 1
ATOM 675 O O . TYR A 1 89 ? -3.543 2.498 13.641 1 98.19 89 TYR A O 1
ATOM 683 N N . THR A 1 90 ? -5.113 2.895 12.055 1 96.44 90 THR A N 1
ATOM 684 C CA . THR A 1 90 ? -5.809 1.62 12.195 1 96.44 90 THR A CA 1
ATOM 685 C C . THR A 1 90 ? -5.652 0.778 10.938 1 96.44 90 THR A C 1
ATOM 687 O O . THR A 1 90 ? -5.691 1.308 9.82 1 96.44 90 THR A O 1
ATOM 690 N N . GLU A 1 91 ? -5.438 -0.494 11.141 1 95.31 91 GLU A N 1
ATOM 691 C CA . GLU A 1 91 ? -5.289 -1.407 10.016 1 95.31 91 GLU A CA 1
ATOM 692 C C . GLU A 1 91 ? -6.648 -1.898 9.523 1 95.31 91 GLU A C 1
ATOM 694 O O . GLU A 1 91 ? -7.48 -2.346 10.312 1 95.31 91 GLU A O 1
ATOM 699 N N . ASP A 1 92 ? -6.941 -1.747 8.25 1 94.69 92 ASP A N 1
ATOM 700 C CA . ASP A 1 92 ? -8.117 -2.316 7.602 1 94.69 92 ASP A CA 1
ATOM 701 C C . ASP A 1 92 ? -7.73 -3.494 6.707 1 94.69 92 ASP A C 1
ATOM 703 O O . ASP A 1 92 ? -6.82 -3.385 5.883 1 94.69 92 ASP A O 1
ATOM 707 N N . THR A 1 93 ? -8.398 -4.578 6.809 1 94.81 93 THR A N 1
ATOM 708 C CA . THR A 1 93 ? -8.055 -5.805 6.098 1 94.81 93 THR A CA 1
ATOM 709 C C . THR A 1 93 ? -8.203 -5.621 4.59 1 94.81 93 THR A C 1
ATOM 711 O O . THR A 1 93 ? -7.504 -6.258 3.807 1 94.81 93 THR A O 1
ATOM 714 N N . ASN A 1 94 ? -9.078 -4.734 4.156 1 94.62 94 ASN A N 1
ATOM 715 C CA . ASN A 1 94 ? -9.375 -4.551 2.74 1 94.62 94 ASN A CA 1
ATOM 716 C C . ASN A 1 94 ? -8.578 -3.387 2.15 1 94.62 94 ASN A C 1
ATOM 718 O O . ASN A 1 94 ? -8.336 -3.346 0.943 1 94.62 94 ASN A O 1
ATOM 722 N N . TYR A 1 95 ? -8.133 -2.443 3.051 1 94.69 95 TYR A N 1
ATOM 723 C CA . TYR A 1 95 ? -7.641 -1.187 2.492 1 94.69 95 TYR A CA 1
ATOM 724 C C . TYR A 1 95 ? -6.266 -0.839 3.053 1 94.69 95 TYR A C 1
ATOM 726 O O . TYR A 1 95 ? -5.582 0.042 2.529 1 94.69 95 TYR A O 1
ATOM 734 N N . GLY A 1 96 ? -5.828 -1.521 4.078 1 95.38 96 GLY A N 1
ATOM 735 C CA . GLY A 1 96 ? -4.551 -1.19 4.688 1 95.38 96 GLY A CA 1
ATOM 736 C C . GLY A 1 96 ? -4.664 -0.136 5.773 1 95.38 96 GLY A C 1
ATOM 737 O O . GLY A 1 96 ? -5.738 0.061 6.348 1 95.38 96 GLY A O 1
ATOM 738 N N . PRO A 1 97 ? -3.541 0.476 6.133 1 97.06 97 PRO A N 1
ATOM 739 C CA . PRO A 1 97 ? -3.537 1.436 7.242 1 97.06 97 PRO A CA 1
ATOM 740 C C . PRO A 1 97 ? -4.301 2.717 6.918 1 97.06 97 PRO A C 1
ATOM 742 O O . PRO A 1 97 ? -4.145 3.273 5.828 1 97.06 97 PRO A O 1
ATOM 745 N N . PHE A 1 98 ? -5.098 3.125 7.859 1 96.19 98 PHE A N 1
ATOM 746 C CA . PHE A 1 98 ? -5.875 4.359 7.828 1 96.19 98 PHE A CA 1
ATOM 747 C C . PHE A 1 98 ? -5.363 5.348 8.867 1 96.19 98 PHE A C 1
ATOM 749 O O . PHE A 1 98 ? -5.285 5.023 10.055 1 96.19 98 PHE A O 1
ATOM 756 N N . LEU A 1 99 ? -4.957 6.539 8.398 1 98.5 99 LEU A N 1
ATOM 757 C CA . LEU A 1 99 ? -4.469 7.57 9.312 1 98.5 99 LEU A CA 1
ATOM 758 C C . LEU A 1 99 ? -5.574 8.016 10.266 1 98.5 99 LEU A C 1
ATOM 760 O O . LEU A 1 99 ? -6.574 8.594 9.836 1 98.5 99 LEU A O 1
ATOM 764 N N . GLN A 1 100 ? -5.316 7.77 11.578 1 98.25 100 GLN A N 1
ATOM 765 C CA . GLN A 1 100 ? -6.375 7.973 12.562 1 98.25 100 GLN A CA 1
ATOM 766 C C . GLN A 1 100 ? -6.172 9.273 13.328 1 98.25 100 GLN A C 1
ATOM 768 O O . GLN A 1 100 ? -7.129 10 13.602 1 98.25 100 GLN A O 1
ATOM 773 N N . SER A 1 101 ? -4.965 9.516 13.727 1 98.75 101 SER A N 1
ATOM 774 C CA . SER A 1 101 ? -4.68 10.695 14.539 1 98.75 101 SER A CA 1
ATOM 775 C C . SER A 1 101 ? -3.316 11.289 14.195 1 98.75 101 SER A C 1
ATOM 777 O O . SER A 1 101 ? -2.383 10.555 13.859 1 98.75 101 SER A O 1
ATOM 779 N N . VAL A 1 102 ? -3.221 12.539 14.281 1 98.81 102 VAL A N 1
ATOM 780 C CA . VAL A 1 102 ? -1.962 13.273 14.164 1 98.81 102 VAL A CA 1
ATOM 781 C C . VAL A 1 102 ? -1.818 14.242 15.336 1 98.81 102 VAL A C 1
ATOM 783 O O . VAL A 1 102 ? -2.744 15 15.633 1 98.81 102 VAL A O 1
ATOM 786 N N . ASN A 1 103 ? -0.626 14.109 16.031 1 98.5 103 ASN A N 1
ATOM 787 C CA . ASN A 1 103 ? -0.302 14.961 17.172 1 98.5 103 ASN A CA 1
ATOM 788 C C . ASN A 1 103 ? -1.411 14.938 18.219 1 98.5 103 ASN A C 1
ATOM 790 O O . ASN A 1 103 ? -1.814 15.984 18.734 1 98.5 103 ASN A O 1
ATOM 794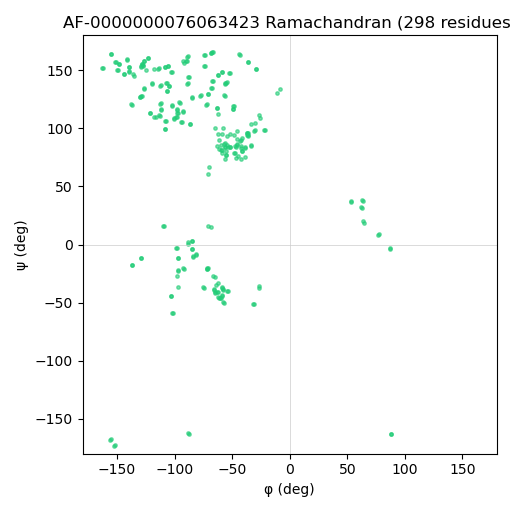 N N . GLY A 1 104 ? -1.946 13.727 18.328 1 97.5 104 GLY A N 1
ATOM 795 C CA . GLY A 1 104 ? -2.887 13.492 19.406 1 97.5 104 GLY A CA 1
ATOM 796 C C . GLY A 1 104 ? -4.312 13.859 19.047 1 97.5 104 GLY A C 1
ATOM 797 O O . GLY A 1 104 ? -5.227 13.68 19.859 1 97.5 104 GLY A O 1
ATOM 798 N N . LEU A 1 105 ? -4.602 14.398 17.891 1 97.81 105 LEU A N 1
ATOM 799 C CA . LEU A 1 105 ? -5.941 14.781 17.469 1 97.81 105 LEU A CA 1
ATOM 800 C C . LEU A 1 105 ? -6.555 13.703 16.578 1 97.81 105 LEU A C 1
ATOM 802 O O . LEU A 1 105 ? -6.156 13.547 15.422 1 97.81 105 LEU A O 1
ATOM 806 N N . PRO A 1 106 ? -7.621 12.945 17.109 1 97.69 106 PRO A N 1
ATOM 807 C CA . PRO A 1 106 ? -8.219 11.883 16.297 1 97.69 106 PRO A CA 1
ATOM 808 C C . PRO A 1 106 ? -9.344 12.391 15.406 1 97.69 106 PRO A C 1
ATOM 810 O O . PRO A 1 106 ? -10.078 13.305 15.789 1 97.69 106 PRO A O 1
ATOM 813 N N . GLY A 1 107 ? -9.422 11.789 14.211 1 96.5 107 GLY A N 1
ATOM 814 C CA . GLY A 1 107 ? -10.688 11.883 13.5 1 96.5 107 GLY A CA 1
ATOM 815 C C . GLY A 1 107 ? -11.805 11.102 14.164 1 96.5 107 GLY A C 1
ATOM 816 O O . GLY A 1 107 ? -11.555 10.273 15.039 1 96.5 107 GLY A O 1
ATOM 817 N N . GLY A 1 108 ? -13.07 11.43 13.727 1 93.81 108 GLY A N 1
ATOM 818 C CA . GLY A 1 108 ? -14.18 10.711 14.336 1 93.81 108 GLY A CA 1
ATOM 819 C C . GLY A 1 108 ? -15.461 10.797 13.531 1 93.81 108 GLY A C 1
ATOM 820 O O . GLY A 1 108 ? -15.727 11.812 12.891 1 93.81 108 GLY A O 1
ATOM 821 N N . LYS A 1 109 ? -16.25 9.789 13.688 1 91 109 LYS A N 1
ATOM 822 C CA . LYS A 1 109 ? -17.516 9.695 12.953 1 91 109 LYS A CA 1
ATOM 823 C C . LYS A 1 109 ? -18.547 10.648 13.539 1 91 109 LYS A C 1
ATOM 825 O O . LYS A 1 109 ? -19.328 11.242 12.797 1 91 109 LYS A O 1
ATOM 830 N N . GLN A 1 110 ? -18.547 10.789 14.828 1 92.5 110 GLN A N 1
ATOM 831 C CA . GLN A 1 110 ? -19.578 11.609 15.477 1 92.5 110 GLN A CA 1
ATOM 832 C C . GLN A 1 110 ? -19.547 13.039 14.945 1 92.5 110 GLN A C 1
ATOM 834 O O . GLN A 1 110 ? -20.578 13.609 14.617 1 92.5 110 GLN A O 1
ATOM 839 N N . ASN A 1 111 ? -18.391 13.555 14.828 1 93.81 111 ASN A N 1
ATOM 840 C CA . ASN A 1 111 ? -18.234 14.93 14.352 1 93.81 111 ASN A CA 1
ATOM 841 C C . ASN A 1 111 ? -17.906 14.969 12.867 1 93.81 111 ASN A C 1
ATOM 843 O O . ASN A 1 111 ? -17.703 16.047 12.305 1 93.81 111 ASN A O 1
ATOM 847 N N . ARG A 1 112 ? -17.734 13.758 12.141 1 96.12 112 ARG A N 1
ATOM 848 C CA . ARG A 1 112 ? -17.469 13.617 10.711 1 96.12 112 ARG A CA 1
ATOM 849 C C . ARG A 1 112 ? -16.125 14.242 10.336 1 96.12 112 ARG A C 1
ATOM 851 O O . ARG A 1 112 ? -16.016 14.93 9.32 1 96.12 112 ARG A O 1
ATOM 858 N N . THR A 1 113 ? -15.164 14.07 11.258 1 97.44 113 THR A N 1
ATOM 859 C CA . THR A 1 113 ? -13.82 14.602 11.023 1 97.44 113 THR A CA 1
ATOM 860 C C . THR A 1 113 ? -12.867 13.484 10.602 1 97.44 113 THR A C 1
ATOM 862 O O . THR A 1 113 ? -13.078 12.32 10.945 1 97.44 113 THR A O 1
ATOM 865 N N . TYR A 1 114 ? -11.906 13.773 9.805 1 97.69 114 TYR A N 1
ATOM 866 C CA . TYR A 1 114 ? -10.867 12.828 9.398 1 97.69 114 TYR A CA 1
ATOM 867 C C . TYR A 1 114 ? -9.602 13.57 8.984 1 97.69 114 TYR A C 1
ATOM 869 O O . TYR A 1 114 ? -9.609 14.789 8.828 1 97.69 114 TYR A O 1
ATOM 877 N N . TRP A 1 115 ? -8.5 12.914 8.898 1 98.19 115 TRP A N 1
ATOM 878 C CA . TRP A 1 115 ? -7.25 13.438 8.375 1 98.19 115 TRP A CA 1
ATOM 879 C C . TRP A 1 115 ? -7.113 13.133 6.887 1 98.19 115 TRP A C 1
ATOM 881 O O . TRP A 1 115 ? -7.027 11.961 6.492 1 98.19 115 TRP A O 1
ATOM 891 N N . GLU A 1 116 ? -7.117 14.141 6.121 1 98.25 116 GLU A N 1
ATOM 892 C CA . GLU A 1 116 ? -6.969 14.039 4.672 1 98.25 116 GLU A CA 1
ATOM 893 C C . GLU A 1 116 ? -5.5 14.062 4.262 1 98.25 116 GLU A C 1
ATOM 895 O O . GLU A 1 116 ? -4.715 14.852 4.793 1 98.25 116 GLU A O 1
ATOM 900 N N . LEU A 1 117 ? -5.18 13.188 3.287 1 98.5 117 LEU A N 1
ATOM 901 C CA . LEU A 1 117 ? -3.84 13.164 2.709 1 98.5 117 LEU A CA 1
ATOM 902 C C . LEU A 1 117 ? -3.803 13.938 1.396 1 98.5 117 LEU A C 1
ATOM 904 O O . LEU A 1 117 ? -4.504 13.594 0.443 1 98.5 117 LEU A O 1
ATOM 908 N N . LEU A 1 118 ? -3.039 15.008 1.388 1 98.12 118 LEU A N 1
ATOM 909 C CA . LEU A 1 118 ? -2.752 15.781 0.184 1 98.12 118 LEU A CA 1
ATOM 910 C C . LEU A 1 118 ? -1.249 15.867 -0.059 1 98.12 118 LEU A C 1
ATOM 912 O O . LEU A 1 118 ? -0.453 15.617 0.848 1 98.12 118 LEU A O 1
ATOM 916 N N . VAL A 1 119 ? -0.952 16.188 -1.304 1 98.12 119 VAL A N 1
ATOM 917 C CA . VAL A 1 119 ? 0.464 16.312 -1.631 1 98.12 119 VAL A CA 1
ATOM 918 C C . VAL A 1 119 ? 0.683 17.547 -2.508 1 98.12 119 VAL A C 1
ATOM 920 O O . VAL A 1 119 ? 0.009 17.719 -3.527 1 98.12 119 VAL A O 1
ATOM 923 N N . ASN A 1 120 ? 1.481 18.453 -2.041 1 97.06 120 ASN A N 1
ATOM 924 C CA . ASN A 1 120 ? 1.999 19.547 -2.846 1 97.06 120 ASN A CA 1
ATOM 925 C C . ASN A 1 120 ? 3.266 19.156 -3.596 1 97.06 120 ASN A C 1
ATOM 927 O O . ASN A 1 120 ? 4.332 19.016 -2.994 1 97.06 120 ASN A O 1
ATOM 931 N N . THR A 1 121 ? 3.098 18.906 -4.902 1 92.19 121 THR A N 1
ATOM 932 C CA . THR A 1 121 ? 4.227 18.438 -5.699 1 92.19 121 THR A CA 1
ATOM 933 C C . THR A 1 121 ? 4.953 19.609 -6.34 1 92.19 121 THR A C 1
ATOM 935 O O . THR A 1 121 ? 4.414 20.719 -6.414 1 92.19 121 THR A O 1
ATOM 938 N N . THR A 1 122 ? 6.199 19.531 -6.742 1 80.38 122 THR A N 1
ATOM 939 C CA . THR A 1 122 ? 6.973 20.609 -7.355 1 80.38 122 THR A CA 1
ATOM 940 C C . THR A 1 122 ? 6.367 21.016 -8.695 1 80.38 122 THR A C 1
ATOM 942 O O . THR A 1 122 ? 6.488 22.172 -9.117 1 80.38 122 THR A O 1
ATOM 945 N N . LYS A 1 123 ? 5.836 20.125 -9.422 1 72.69 123 LYS A N 1
ATOM 946 C CA . LYS A 1 123 ? 5.379 20.391 -10.781 1 72.69 123 LYS A CA 1
ATOM 947 C C . LYS A 1 123 ? 3.879 20.656 -10.82 1 72.69 123 LYS A C 1
ATOM 949 O O . LYS A 1 123 ? 3.375 21.266 -11.766 1 72.69 123 LYS A O 1
ATOM 954 N N . ASN A 1 124 ? 3.061 20.078 -9.812 1 65.81 124 ASN A N 1
ATOM 955 C CA . ASN A 1 124 ? 1.606 20.141 -9.922 1 65.81 124 ASN A CA 1
ATOM 956 C C . ASN A 1 124 ? 0.979 20.766 -8.68 1 65.81 124 ASN A C 1
ATOM 958 O O . ASN A 1 124 ? 1.547 20.703 -7.586 1 65.81 124 ASN A O 1
ATOM 962 N N . PRO A 1 125 ? -0.207 21.422 -8.992 1 85.25 125 PRO A N 1
ATOM 963 C CA . PRO A 1 125 ? -1.072 21.844 -7.883 1 85.25 125 PRO A CA 1
ATOM 964 C C . PRO A 1 125 ? -1.22 20.75 -6.816 1 85.25 125 PRO A C 1
ATOM 966 O O . PRO A 1 125 ? -0.854 19.594 -7.051 1 85.25 125 PRO A O 1
ATOM 969 N N . ILE A 1 126 ? -1.649 21.031 -5.738 1 95.44 126 ILE A N 1
ATOM 970 C CA . ILE A 1 126 ? -1.975 20.109 -4.645 1 95.44 126 ILE A CA 1
ATOM 971 C C . ILE A 1 126 ? -2.846 18.969 -5.16 1 95.44 126 ILE A C 1
ATOM 973 O O . ILE A 1 126 ? -3.867 19.203 -5.809 1 95.44 126 ILE A O 1
ATOM 977 N N . ILE A 1 127 ? -2.32 17.781 -5.027 1 96.31 127 ILE A N 1
ATOM 978 C CA . ILE A 1 127 ? -3.082 16.625 -5.477 1 96.31 127 ILE A CA 1
ATOM 979 C C . ILE A 1 127 ? -3.58 15.828 -4.27 1 96.31 127 ILE A C 1
ATOM 981 O O . ILE A 1 127 ? -2.994 15.898 -3.186 1 96.31 127 ILE A O 1
ATOM 985 N N . ARG A 1 128 ? -4.723 15.109 -4.461 1 95.94 128 ARG A N 1
ATOM 986 C CA . ARG A 1 128 ? -5.199 14.086 -3.537 1 95.94 128 ARG A CA 1
ATOM 987 C C . ARG A 1 128 ? -4.859 12.688 -4.047 1 95.94 128 ARG A C 1
ATOM 989 O O . ARG A 1 128 ? -5.445 12.219 -5.027 1 95.94 128 ARG A O 1
ATOM 996 N N . PRO A 1 129 ? -3.885 12.023 -3.375 1 94.62 129 PRO A N 1
ATOM 997 C CA . PRO A 1 129 ? -3.588 10.664 -3.834 1 94.62 129 PRO A CA 1
ATOM 998 C C . PRO A 1 129 ? -4.805 9.742 -3.777 1 94.62 129 PRO A C 1
ATOM 1000 O O . PRO A 1 129 ? -5.672 9.914 -2.916 1 94.62 129 PRO A O 1
ATOM 1003 N N . ASP A 1 130 ? -4.871 8.781 -4.695 1 90.44 130 ASP A N 1
ATOM 1004 C CA . ASP A 1 130 ? -5.922 7.773 -4.691 1 90.44 130 ASP A CA 1
ATOM 1005 C C . ASP A 1 130 ? -5.566 6.609 -3.771 1 90.44 130 ASP A C 1
ATOM 1007 O O . ASP A 1 130 ? -6.25 5.582 -3.762 1 90.44 130 ASP A O 1
ATOM 1011 N N . VAL A 1 131 ? -4.414 6.684 -3.057 1 92.75 131 VAL A N 1
ATOM 1012 C CA . VAL A 1 131 ? -3.965 5.688 -2.088 1 92.75 131 VAL A CA 1
ATOM 1013 C C . VAL A 1 131 ? -3.654 6.367 -0.756 1 92.75 131 VAL A C 1
ATOM 1015 O O . VAL A 1 131 ? -3.484 7.586 -0.699 1 92.75 131 VAL A O 1
ATOM 1018 N N . GLY A 1 132 ? -3.674 5.617 0.317 1 95.62 132 GLY A N 1
ATOM 1019 C CA . GLY A 1 132 ? -3.428 6.141 1.652 1 95.62 132 GLY A CA 1
ATOM 1020 C C . GLY A 1 132 ? -1.96 6.141 2.031 1 95.62 132 GLY A C 1
ATOM 1021 O O . GLY A 1 132 ? -1.092 5.961 1.174 1 95.62 132 GLY A O 1
ATOM 1022 N N . ILE A 1 133 ? -1.695 6.246 3.314 1 98.38 133 ILE A N 1
ATOM 1023 C CA . ILE A 1 133 ? -0.344 6.406 3.84 1 98.38 133 ILE A CA 1
ATOM 1024 C C . ILE A 1 133 ? 0.424 5.094 3.693 1 98.38 133 ILE A C 1
ATOM 1026 O O . ILE A 1 133 ? 1.656 5.082 3.717 1 98.38 133 ILE A O 1
ATOM 1030 N N . GLY A 1 134 ? -0.259 4.008 3.559 1 97.12 134 GLY A N 1
ATOM 1031 C CA . GLY A 1 134 ? 0.367 2.697 3.482 1 97.12 134 GLY A CA 1
ATOM 1032 C C . GLY A 1 134 ? 0.811 2.328 2.08 1 97.12 134 GLY A C 1
ATOM 1033 O O . GLY A 1 134 ? 1.45 1.294 1.877 1 97.12 134 GLY A O 1
ATOM 1034 N N . CYS A 1 135 ? 0.491 3.24 1.082 1 96 135 CYS A N 1
ATOM 1035 C CA . CYS A 1 135 ? 0.772 2.865 -0.299 1 96 135 CYS A CA 1
ATOM 1036 C C . CYS A 1 135 ? 1.386 4.027 -1.067 1 96 135 CYS A C 1
ATOM 1038 O O . CYS A 1 135 ? 1.991 3.832 -2.123 1 96 135 CYS A O 1
ATOM 1040 N N . TYR A 1 136 ? 1.264 5.242 -0.583 1 96.81 136 TYR A N 1
ATOM 1041 C CA . TYR A 1 136 ? 1.78 6.398 -1.312 1 96.81 136 TYR A CA 1
ATOM 1042 C C . TYR A 1 136 ? 3.305 6.41 -1.299 1 96.81 136 TYR A C 1
ATOM 1044 O O . TYR A 1 136 ? 3.924 6.27 -0.241 1 96.81 136 TYR A O 1
ATOM 1052 N N . ILE A 1 137 ? 3.9 6.555 -2.459 1 95.75 137 ILE A N 1
ATOM 1053 C CA . ILE A 1 137 ? 5.344 6.691 -2.631 1 95.75 137 ILE A CA 1
ATOM 1054 C C . ILE A 1 137 ? 5.684 8.125 -3.021 1 95.75 137 ILE A C 1
ATOM 1056 O O . ILE A 1 137 ? 5.457 8.539 -4.164 1 95.75 137 ILE A O 1
ATOM 1060 N N . PRO A 1 138 ? 6.227 8.859 -2.127 1 96.81 138 PRO A N 1
ATOM 1061 C CA . PRO A 1 138 ? 6.504 10.266 -2.426 1 96.81 138 PRO A CA 1
ATOM 1062 C C . PRO A 1 138 ? 7.691 10.445 -3.365 1 96.81 138 PRO A C 1
ATOM 1064 O O . PRO A 1 138 ? 8.586 9.594 -3.412 1 96.81 138 PRO A O 1
ATOM 1067 N N . ASN A 1 139 ? 7.672 11.531 -4.078 1 95.06 139 ASN A N 1
ATOM 1068 C CA . ASN A 1 139 ? 8.852 12.008 -4.801 1 95.06 139 ASN A CA 1
ATOM 1069 C C . ASN A 1 139 ? 9.703 12.93 -3.934 1 95.06 139 ASN A C 1
ATOM 1071 O O . ASN A 1 139 ? 9.227 13.453 -2.924 1 95.06 139 ASN A O 1
ATOM 1075 N N . ALA A 1 140 ? 10.914 13.062 -4.375 1 94.94 140 ALA A N 1
ATOM 1076 C CA . ALA A 1 140 ? 11.797 13.977 -3.656 1 94.94 140 ALA A CA 1
ATOM 1077 C C . ALA A 1 140 ? 11.203 15.375 -3.574 1 94.94 140 ALA A C 1
ATOM 1079 O O . ALA A 1 140 ? 10.711 15.906 -4.574 1 94.94 140 ALA A O 1
ATOM 1080 N N . ASN A 1 141 ? 11.141 15.898 -2.369 1 95.56 141 ASN A N 1
ATOM 1081 C CA . ASN A 1 141 ? 10.766 17.281 -2.057 1 95.56 141 ASN A CA 1
ATOM 1082 C C . ASN A 1 141 ? 9.258 17.484 -2.148 1 95.56 141 ASN A C 1
ATOM 1084 O O . ASN A 1 141 ? 8.781 18.609 -2.105 1 95.56 141 ASN A O 1
ATOM 1088 N N . ASP A 1 142 ? 8.531 16.328 -2.307 1 96.56 142 ASP A N 1
ATOM 1089 C CA . ASP A 1 142 ? 7.098 16.453 -2.07 1 96.56 142 ASP A CA 1
ATOM 1090 C C . ASP A 1 142 ? 6.812 17.031 -0.687 1 96.56 142 ASP A C 1
ATOM 1092 O O . ASP A 1 142 ? 7.496 16.703 0.283 1 96.56 142 ASP A O 1
ATOM 1096 N N . GLN A 1 143 ? 5.895 17.875 -0.582 1 98 143 GLN A N 1
ATOM 1097 C CA . GLN A 1 143 ? 5.332 18.219 0.72 1 98 143 GLN A CA 1
ATOM 1098 C C . GLN A 1 143 ? 4.051 17.438 0.992 1 98 143 GLN A C 1
ATOM 1100 O O . GLN A 1 143 ? 3.033 17.656 0.329 1 98 143 GLN A O 1
ATOM 1105 N N . ILE A 1 144 ? 4.117 16.594 1.927 1 98.75 144 ILE A N 1
ATOM 1106 C CA . ILE A 1 144 ? 2.951 15.852 2.396 1 98.75 144 ILE A CA 1
ATOM 1107 C C . ILE A 1 144 ? 2.09 16.75 3.283 1 98.75 144 ILE A C 1
ATOM 1109 O O . ILE A 1 144 ? 2.592 17.375 4.223 1 98.75 144 ILE A O 1
ATOM 1113 N N . ILE A 1 145 ? 0.847 16.812 2.98 1 98.75 145 ILE A N 1
ATOM 1114 C CA . ILE A 1 145 ? -0.077 17.609 3.775 1 98.75 145 ILE A CA 1
ATOM 1115 C C . ILE A 1 145 ? -1.076 16.703 4.48 1 98.75 145 ILE A C 1
ATOM 1117 O O . ILE A 1 145 ? -1.884 16.031 3.83 1 98.75 145 ILE A O 1
ATOM 1121 N N . LEU A 1 146 ? -0.95 16.641 5.773 1 98.88 146 LEU A N 1
ATOM 1122 C CA . LEU A 1 146 ? -1.956 16.016 6.625 1 98.88 146 LEU A CA 1
ATOM 1123 C C . LEU A 1 146 ? -2.939 17.047 7.16 1 98.88 146 LEU A C 1
ATOM 1125 O O . LEU A 1 146 ? -2.6 17.828 8.047 1 98.88 146 LEU A O 1
ATOM 1129 N N . LYS A 1 147 ? -4.094 17.031 6.605 1 98.75 147 LYS A N 1
ATOM 1130 C CA . LYS A 1 147 ? -5.07 18.094 6.852 1 98.75 147 LYS A CA 1
ATOM 1131 C C . LYS A 1 147 ? -6.258 17.562 7.652 1 98.75 147 LYS A C 1
ATOM 1133 O O . LYS A 1 147 ? -6.996 16.703 7.176 1 98.75 147 LYS A O 1
ATOM 1138 N N . TYR A 1 148 ? -6.441 18.062 8.875 1 98.56 148 TYR A N 1
ATOM 1139 C CA . TYR A 1 148 ? -7.637 17.781 9.656 1 98.56 148 TYR A CA 1
ATOM 1140 C C . TYR A 1 148 ? -8.844 18.516 9.094 1 98.56 148 TYR A C 1
ATOM 1142 O O . TYR A 1 148 ? -8.836 19.75 8.984 1 98.56 148 TYR A O 1
ATOM 1150 N N . THR A 1 149 ? -9.883 17.719 8.703 1 98.06 149 THR A N 1
ATOM 1151 C CA . THR A 1 149 ? -11.008 18.344 8.023 1 98.06 149 THR A CA 1
ATOM 1152 C C . THR A 1 149 ? -12.289 17.562 8.258 1 98.06 149 THR A C 1
ATOM 1154 O O . THR A 1 149 ? -12.328 16.656 9.109 1 98.06 149 THR A O 1
ATOM 1157 N N . LYS A 1 150 ? -13.367 17.906 7.605 1 96.12 150 LYS A N 1
ATOM 1158 C CA . LYS A 1 150 ? -14.68 17.281 7.785 1 96.12 150 LYS A CA 1
ATOM 1159 C C . LYS A 1 150 ? -15.258 16.828 6.453 1 96.12 150 LYS A C 1
ATOM 1161 O O . LYS A 1 150 ? -14.859 17.312 5.395 1 96.12 150 LYS A O 1
ATOM 1166 N N . TYR A 1 151 ? -16.125 15.828 6.539 1 91.75 151 TYR A N 1
ATOM 1167 C CA . TYR A 1 151 ? -16.891 15.406 5.379 1 91.75 151 TYR A CA 1
ATOM 1168 C C . TYR A 1 151 ? -18.391 15.648 5.605 1 91.75 151 TYR A C 1
ATOM 1170 O O . TYR A 1 151 ? -18.844 15.719 6.746 1 91.75 151 TYR A O 1
ATOM 1178 N N . MET B 1 1 ? -65.5 61.562 -41.594 1 32.62 1 MET B N 1
ATOM 1179 C CA . MET B 1 1 ? -65.562 60.219 -41 1 32.62 1 MET B CA 1
ATOM 1180 C C . MET B 1 1 ? -64.125 59.594 -41.031 1 32.62 1 MET B C 1
ATOM 1182 O O . MET B 1 1 ? -63.656 59.188 -42.094 1 32.62 1 MET B O 1
ATOM 1186 N N . THR B 1 2 ? -63.188 60.219 -40.312 1 40.88 2 THR B N 1
ATOM 1187 C CA . THR B 1 2 ? -61.719 60.125 -40.156 1 40.88 2 THR B CA 1
ATOM 1188 C C . THR B 1 2 ? -61.344 58.781 -39.562 1 40.88 2 THR B C 1
ATOM 1190 O O . THR B 1 2 ? -61.906 58.312 -38.562 1 40.88 2 THR B O 1
ATOM 1193 N N . THR B 1 3 ? -60.875 57.781 -40.438 1 41.91 3 THR B N 1
ATOM 1194 C CA . THR B 1 3 ? -60.406 56.406 -40.375 1 41.91 3 THR B CA 1
ATOM 1195 C C . THR B 1 3 ? -59.25 56.281 -39.375 1 41.91 3 THR B C 1
ATOM 1197 O O . THR B 1 3 ? -58.219 56.938 -39.562 1 41.91 3 THR B O 1
ATOM 1200 N N . LEU B 1 4 ? -59.469 56.094 -38.031 1 39.44 4 LEU B N 1
ATOM 1201 C CA . LEU B 1 4 ? -58.625 55.938 -36.844 1 39.44 4 LEU B CA 1
ATOM 1202 C C . LEU B 1 4 ? -57.656 54.781 -37.031 1 39.44 4 LEU B C 1
ATOM 1204 O O . LEU B 1 4 ? -58.094 53.625 -37.188 1 39.44 4 LEU B O 1
ATOM 1208 N N . SER B 1 5 ? -56.469 55 -37.625 1 37.88 5 SER B N 1
ATOM 1209 C CA . SER B 1 5 ? -55.438 54 -37.906 1 37.88 5 SER B CA 1
ATOM 1210 C C . SER B 1 5 ? -54.906 53.375 -36.625 1 37.88 5 SER B C 1
ATOM 1212 O O . SER B 1 5 ? -54.469 54.062 -35.688 1 37.88 5 SER B O 1
ATOM 1214 N N . THR B 1 6 ? -55.438 52.156 -36.125 1 40.19 6 THR B N 1
ATOM 1215 C CA . THR B 1 6 ? -55.156 51.375 -34.906 1 40.19 6 THR B CA 1
ATOM 1216 C C . THR B 1 6 ? -53.719 50.938 -34.906 1 40.19 6 THR B C 1
ATOM 1218 O O . THR B 1 6 ? -53.25 50.281 -35.844 1 40.19 6 THR B O 1
ATOM 1221 N N . ALA B 1 7 ? -52.75 51.719 -34.344 1 38.5 7 ALA B N 1
ATOM 1222 C CA . ALA B 1 7 ? -51.344 51.438 -34.219 1 38.5 7 ALA B CA 1
ATOM 1223 C C . ALA B 1 7 ? -51.094 50.156 -33.438 1 38.5 7 ALA B C 1
ATOM 1225 O O . ALA B 1 7 ? -51.594 50 -32.312 1 38.5 7 ALA B O 1
ATOM 1226 N N . LEU B 1 8 ? -50.906 48.938 -34.094 1 34.16 8 LEU B N 1
ATOM 1227 C CA . LEU B 1 8 ? -50.688 47.594 -33.531 1 34.16 8 LEU B CA 1
ATOM 1228 C C . LEU B 1 8 ? -49.375 47.562 -32.75 1 34.16 8 LEU B C 1
ATOM 1230 O O . LEU B 1 8 ? -48.312 47.844 -33.312 1 34.16 8 LEU B O 1
ATOM 1234 N N . LEU B 1 9 ? -49.344 47.969 -31.453 1 32.34 9 LEU B N 1
ATOM 1235 C CA . LEU B 1 9 ? -48.188 47.938 -30.578 1 32.34 9 LEU B CA 1
ATOM 1236 C C . LEU B 1 9 ? -47.594 46.531 -30.453 1 32.34 9 LEU B C 1
ATOM 1238 O O . LEU B 1 9 ? -48.281 45.625 -30.016 1 32.34 9 LEU B O 1
ATOM 1242 N N . LEU B 1 10 ? -46.688 46.125 -31.375 1 32.03 10 LEU B N 1
ATOM 1243 C CA . LEU B 1 10 ? -46 44.844 -31.359 1 32.03 10 LEU B CA 1
ATOM 1244 C C . LEU B 1 10 ? -45.188 44.688 -30.078 1 32.03 10 LEU B C 1
ATOM 1246 O O . LEU B 1 10 ? -44.25 45.438 -29.828 1 32.03 10 LEU B O 1
ATOM 1250 N N . LEU B 1 11 ? -45.844 44.281 -28.953 1 31.69 11 LEU B N 1
ATOM 1251 C CA . LEU B 1 11 ? -45.156 44.031 -27.688 1 31.69 11 LEU B CA 1
ATOM 1252 C C . LEU B 1 11 ? -44.125 42.906 -27.859 1 31.69 11 LEU B C 1
ATOM 1254 O O . LEU B 1 11 ? -44.469 41.781 -28.203 1 31.69 11 LEU B O 1
ATOM 1258 N N . LEU B 1 12 ? -42.938 43.281 -28.375 1 33.59 12 LEU B N 1
ATOM 1259 C CA . LEU B 1 12 ? -41.844 42.344 -28.453 1 33.59 12 LEU B CA 1
ATOM 1260 C C . LEU B 1 12 ? -41.531 41.75 -27.078 1 33.59 12 LEU B C 1
ATOM 1262 O O . LEU B 1 12 ? -41.188 42.5 -26.156 1 33.59 12 LEU B O 1
ATOM 1266 N N . LEU B 1 13 ? -42.281 40.75 -26.594 1 34.41 13 LEU B N 1
ATOM 1267 C CA . LEU B 1 13 ? -42 40 -25.359 1 34.41 13 LEU B CA 1
ATOM 1268 C C . LEU B 1 13 ? -40.625 39.406 -25.406 1 34.41 13 LEU B C 1
ATOM 1270 O O . LEU B 1 13 ? -40.312 38.594 -26.297 1 34.41 13 LEU B O 1
ATOM 1274 N N . VAL B 1 14 ? -39.594 40.188 -25.188 1 36.78 14 VAL B N 1
ATOM 1275 C CA . VAL B 1 14 ? -38.25 39.625 -25.016 1 36.78 14 VAL B CA 1
ATOM 1276 C C . VAL B 1 14 ? -38.25 38.562 -23.922 1 36.78 14 VAL B C 1
ATOM 1278 O O . VAL B 1 14 ? -38.656 38.844 -22.797 1 36.78 14 VAL B O 1
ATOM 1281 N N . SER B 1 15 ? -38.625 37.281 -24.234 1 34.84 15 SER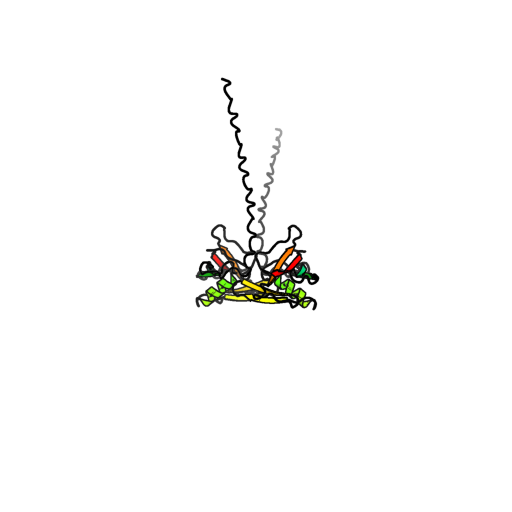 B N 1
ATOM 1282 C CA . SER B 1 15 ? -38.5 36.156 -23.328 1 34.84 15 SER B CA 1
ATOM 1283 C C . SER B 1 15 ? -37.125 36.062 -22.688 1 34.84 15 SER B C 1
ATOM 1285 O O . SER B 1 15 ? -36.094 36.094 -23.375 1 34.84 15 SER B O 1
ATOM 1287 N N . GLY B 1 16 ? -36.875 36.906 -21.641 1 32.84 16 GLY B N 1
ATOM 1288 C CA . GLY B 1 16 ? -35.656 36.781 -20.844 1 32.84 16 GLY B CA 1
ATOM 1289 C C . GLY B 1 16 ? -35.344 35.344 -20.453 1 32.84 16 GLY B C 1
ATOM 1290 O O . GLY B 1 16 ? -36.188 34.656 -19.891 1 32.84 16 GLY B O 1
ATOM 1291 N N . ILE B 1 17 ? -34.625 34.594 -21.328 1 39.41 17 ILE B N 1
ATOM 1292 C CA . ILE B 1 17 ? -34.125 33.25 -21 1 39.41 17 ILE B CA 1
ATOM 1293 C C . ILE B 1 17 ? -33.5 33.281 -19.609 1 39.41 17 ILE B C 1
ATOM 1295 O O . ILE B 1 17 ? -32.594 34.094 -19.344 1 39.41 17 ILE B O 1
ATOM 1299 N N . PRO B 1 18 ? -34.344 33 -18.578 1 36.97 18 PRO B N 1
ATOM 1300 C CA . PRO B 1 18 ? -33.656 32.875 -17.281 1 36.97 18 PRO B CA 1
ATOM 1301 C C . PRO B 1 18 ? -32.406 32.031 -17.359 1 36.97 18 PRO B C 1
ATOM 1303 O O . PRO B 1 18 ? -32.406 30.953 -18 1 36.97 18 PRO B O 1
ATOM 1306 N N . ALA B 1 19 ? -31.219 32.688 -17.484 1 34.94 19 ALA B N 1
ATOM 1307 C CA . ALA B 1 19 ? -29.969 31.938 -17.281 1 34.94 19 ALA B CA 1
ATOM 1308 C C . ALA B 1 19 ? -30.047 31.078 -16.016 1 34.94 19 ALA B C 1
ATOM 1310 O O . ALA B 1 19 ? -30.125 31.609 -14.906 1 34.94 19 ALA B O 1
ATOM 1311 N N . ALA B 1 20 ? -30.797 29.953 -16.031 1 33 20 ALA B N 1
ATOM 1312 C CA . ALA B 1 20 ? -30.656 29.016 -14.922 1 33 20 ALA B CA 1
ATOM 1313 C C . ALA B 1 20 ? -29.188 28.75 -14.609 1 33 20 ALA B C 1
ATOM 1315 O O . ALA B 1 20 ? -28.438 28.312 -15.477 1 33 20 ALA B O 1
ATOM 1316 N N . MET B 1 21 ? -28.641 29.656 -13.828 1 28.8 21 MET B N 1
ATOM 1317 C CA . MET B 1 21 ? -27.344 29.312 -13.242 1 28.8 21 MET B CA 1
ATOM 1318 C C . MET B 1 21 ? -27.328 27.859 -12.766 1 28.8 21 MET B C 1
ATOM 1320 O O . MET B 1 21 ? -28.156 27.469 -11.938 1 28.8 21 MET B O 1
ATOM 1324 N N . SER B 1 22 ? -27.125 26.969 -13.734 1 31.61 22 SER B N 1
ATOM 1325 C CA . SER B 1 22 ? -26.812 25.594 -13.328 1 31.61 22 SER B CA 1
ATOM 1326 C C . SER B 1 22 ? -25.891 25.578 -12.125 1 31.61 22 SER B C 1
ATOM 1328 O O . SER B 1 22 ? -24.766 26.078 -12.188 1 31.61 22 SER B O 1
ATOM 1330 N N . HIS B 1 23 ? -26.453 25.875 -10.984 1 26.12 23 HIS B N 1
ATOM 1331 C CA . HIS B 1 23 ? -25.625 25.562 -9.828 1 26.12 23 HIS B CA 1
ATOM 1332 C C . HIS B 1 23 ? -24.938 24.203 -10 1 26.12 23 HIS B C 1
ATOM 1334 O O . HIS B 1 23 ? -25.609 23.188 -10.203 1 26.12 23 HIS B O 1
ATOM 1340 N N . LYS B 1 24 ? -23.781 24.188 -10.695 1 31.08 24 LYS B N 1
ATOM 1341 C CA . LYS B 1 24 ? -22.938 23 -10.57 1 31.08 24 LYS B CA 1
ATOM 1342 C C . LYS B 1 24 ? -22.984 22.438 -9.156 1 31.08 24 LYS B C 1
ATOM 1344 O O . LYS B 1 24 ? -22.656 23.141 -8.188 1 31.08 24 LYS B O 1
ATOM 1349 N N . ALA B 1 25 ? -23.891 21.438 -8.883 1 29.36 25 ALA B N 1
ATOM 1350 C CA . ALA B 1 25 ? -23.875 20.625 -7.66 1 29.36 25 ALA B CA 1
ATOM 1351 C C . ALA B 1 25 ? -22.453 20.453 -7.129 1 29.36 25 ALA B C 1
ATOM 1353 O O . ALA B 1 25 ? -21.547 20.094 -7.875 1 29.36 25 ALA B O 1
ATOM 1354 N N . GLU B 1 26 ? -22.016 21.219 -6.145 1 30.88 26 GLU B N 1
ATOM 1355 C CA . GLU B 1 26 ? -20.812 20.938 -5.379 1 30.88 26 GLU B CA 1
ATOM 1356 C C . GLU B 1 26 ? -20.641 19.438 -5.152 1 30.88 26 GLU B C 1
ATOM 1358 O O . GLU B 1 26 ? -21.547 18.766 -4.688 1 30.88 26 GLU B O 1
ATOM 1363 N N . ALA B 1 27 ? -19.906 18.75 -5.977 1 33.12 27 ALA B N 1
ATOM 1364 C CA . ALA B 1 27 ? -19.562 17.359 -5.691 1 33.12 27 ALA B CA 1
ATOM 1365 C C . ALA B 1 27 ? -19.406 17.141 -4.191 1 33.12 27 ALA B C 1
ATOM 1367 O O . ALA B 1 27 ? -18.609 17.812 -3.533 1 33.12 27 ALA B O 1
ATOM 1368 N N . LYS B 1 28 ? -20.484 16.891 -3.496 1 33.69 28 LYS B N 1
ATOM 1369 C CA . LYS B 1 28 ? -20.328 16.406 -2.129 1 33.69 28 LYS B CA 1
ATOM 1370 C C . LYS B 1 28 ? -19.078 15.531 -2 1 33.69 28 LYS B C 1
ATOM 1372 O O . LYS B 1 28 ? -18.875 14.609 -2.799 1 33.69 28 LYS B O 1
ATOM 1377 N N . PRO B 1 29 ? -18.016 15.969 -1.45 1 32.66 29 PRO B N 1
ATOM 1378 C CA . PRO B 1 29 ? -16.938 15 -1.257 1 32.66 29 PRO B CA 1
ATOM 1379 C C . PRO B 1 29 ? -17.453 13.609 -0.901 1 32.66 29 PRO B C 1
ATOM 1381 O O . PRO B 1 29 ? -18.359 13.477 -0.077 1 32.66 29 PRO B O 1
ATOM 1384 N N . SER B 1 30 ? -17.609 12.719 -1.845 1 34.34 30 SER B N 1
ATOM 1385 C CA . SER B 1 30 ? -17.922 11.336 -1.507 1 34.34 30 SER B CA 1
ATOM 1386 C C . SER B 1 30 ? -17.422 10.977 -0.112 1 34.34 30 SER B C 1
ATOM 1388 O O . SER B 1 30 ? -16.359 11.438 0.309 1 34.34 30 SER B O 1
ATOM 1390 N N . ASP B 1 31 ? -18.281 10.812 0.823 1 35.28 31 ASP B N 1
ATOM 1391 C CA . ASP B 1 31 ? -17.969 10.297 2.152 1 35.28 31 ASP B CA 1
ATOM 1392 C C . ASP B 1 31 ? -16.672 9.484 2.129 1 35.28 31 ASP B C 1
ATOM 1394 O O . ASP B 1 31 ? -16.5 8.625 1.26 1 35.28 31 ASP B O 1
ATOM 1398 N N . PRO B 1 32 ? -15.578 10.109 2.516 1 37.19 32 PRO B N 1
ATOM 1399 C CA . PRO B 1 32 ? -14.398 9.234 2.469 1 37.19 32 PRO B CA 1
ATOM 1400 C C . PRO B 1 32 ? -14.742 7.77 2.732 1 37.19 32 PRO B C 1
ATOM 1402 O O . PRO B 1 32 ? -13.961 6.879 2.385 1 37.19 32 PRO B O 1
ATOM 1405 N N . CYS B 1 33 ? -15.508 7.586 3.916 1 34.91 33 CYS B N 1
ATOM 1406 C CA . CYS B 1 33 ? -16.016 6.227 4.074 1 34.91 33 CYS B CA 1
ATOM 1407 C C . CYS B 1 33 ? -17.125 5.938 3.076 1 34.91 33 CYS B C 1
ATOM 1409 O O . CYS B 1 33 ? -18.172 6.594 3.096 1 34.91 33 CYS B O 1
ATOM 1411 N N . GLY B 1 34 ? -16.891 5.992 1.886 1 36.22 34 GLY B N 1
ATOM 1412 C CA . GLY B 1 34 ? -17.812 5.66 0.819 1 36.22 34 GLY B CA 1
ATOM 1413 C C . GLY B 1 34 ? -19.094 5.016 1.323 1 36.22 34 GLY B C 1
ATOM 1414 O O . GLY B 1 34 ? -19.141 4.512 2.447 1 36.22 34 GLY B O 1
ATOM 1415 N N . PRO B 1 35 ? -20.359 5.344 0.932 1 39.62 35 PRO B N 1
ATOM 1416 C CA . PRO B 1 35 ? -21.594 4.652 1.305 1 39.62 35 PRO B CA 1
ATOM 1417 C C . PRO B 1 35 ? -21.391 3.166 1.575 1 39.62 35 PRO B C 1
ATOM 1419 O O . PRO B 1 35 ? -20.406 2.58 1.096 1 39.62 35 PRO B O 1
ATOM 1422 N N . PRO B 1 36 ? -22.203 2.527 2.457 1 40.62 36 PRO B N 1
ATOM 1423 C CA . PRO B 1 36 ? -22.188 1.066 2.572 1 40.62 36 PRO B CA 1
ATOM 1424 C C . PRO B 1 36 ? -22.094 0.369 1.217 1 40.62 36 PRO B C 1
ATOM 1426 O O . PRO B 1 36 ? -22.922 0.629 0.332 1 40.62 36 PRO B O 1
ATOM 1429 N N . TRP B 1 37 ? -20.953 0.063 0.72 1 41.62 37 TRP B N 1
ATOM 1430 C CA . TRP B 1 37 ? -20.781 -0.686 -0.52 1 41.62 37 TRP B CA 1
ATOM 1431 C C . TRP B 1 37 ? -21.812 -1.799 -0.63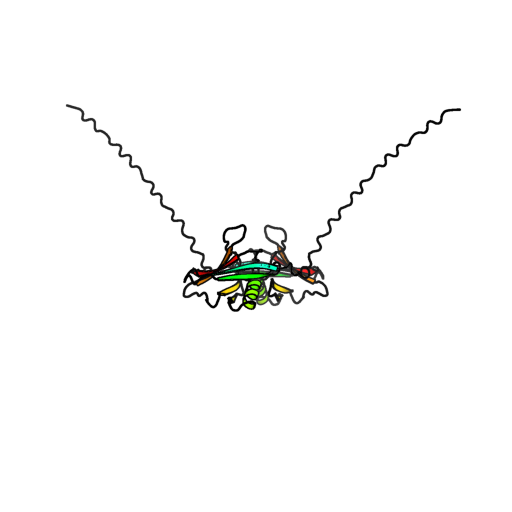5 1 41.62 37 TRP B C 1
ATOM 1433 O O . TRP B 1 37 ? -22 -2.58 0.3 1 41.62 37 TRP B O 1
ATOM 1443 N N . LYS B 1 38 ? -22.984 -1.562 -1.084 1 41.12 38 LYS B N 1
ATOM 1444 C CA . LYS B 1 38 ? -23.875 -2.666 -1.422 1 41.12 38 LYS B CA 1
ATOM 1445 C C . LYS B 1 38 ? -23.109 -3.836 -2.023 1 41.12 38 LYS B C 1
ATOM 1447 O O . LYS B 1 38 ? -22 -3.658 -2.531 1 41.12 38 LYS B O 1
ATOM 1452 N N . ASP B 1 39 ? -23.547 -5.152 -2.02 1 47.22 39 ASP B N 1
ATOM 1453 C CA . ASP B 1 39 ? -23.141 -6.402 -2.654 1 47.22 39 ASP B CA 1
ATOM 1454 C C . ASP B 1 39 ? -22.422 -6.141 -3.979 1 47.22 39 ASP B C 1
ATOM 1456 O O . ASP B 1 39 ? -21.562 -6.918 -4.383 1 47.22 39 ASP B O 1
ATOM 1460 N N . SER B 1 40 ? -22.828 -5.133 -4.797 1 55.31 40 SER B N 1
ATOM 1461 C CA . SER B 1 40 ? -22.297 -4.758 -6.105 1 55.31 40 SER B CA 1
ATOM 1462 C C . SER B 1 40 ? -20.891 -4.18 -5.996 1 55.31 40 SER B C 1
ATOM 1464 O O . SER B 1 40 ? -20.266 -3.855 -7.008 1 55.31 40 SER B O 1
ATOM 1466 N N . ASP B 1 41 ? -20.188 -4.379 -4.812 1 77.56 41 ASP B N 1
ATOM 1467 C CA . ASP B 1 41 ? -18.984 -3.713 -4.32 1 77.56 41 ASP B CA 1
ATOM 1468 C C . ASP B 1 41 ? -17.781 -4.656 -4.359 1 77.56 41 ASP B C 1
ATOM 1470 O O . ASP B 1 41 ? -16.781 -4.418 -3.682 1 77.56 41 ASP B O 1
ATOM 1474 N N . LYS B 1 42 ? -18.078 -5.684 -5.125 1 93.5 42 LYS B N 1
ATOM 1475 C CA . LYS B 1 42 ? -17.016 -6.68 -5.25 1 93.5 42 LYS B CA 1
ATOM 1476 C C . LYS B 1 42 ? -16.328 -6.586 -6.613 1 93.5 42 LYS B C 1
ATOM 1478 O O . LYS B 1 42 ? -17 -6.379 -7.633 1 93.5 42 LYS B O 1
ATOM 1483 N N . THR B 1 43 ? -15.102 -6.66 -6.617 1 96.81 43 THR B N 1
ATOM 1484 C CA . THR B 1 43 ? -14.273 -6.723 -7.816 1 96.81 43 THR B CA 1
ATOM 1485 C C . THR B 1 43 ? -13.672 -8.117 -7.988 1 96.81 43 THR B C 1
ATOM 1487 O O . THR B 1 43 ? -12.688 -8.461 -7.332 1 96.81 43 THR B O 1
ATOM 1490 N N . PRO B 1 44 ? -14.281 -8.953 -8.867 1 97.44 44 PRO B N 1
ATOM 1491 C CA . PRO B 1 44 ? -13.789 -10.32 -9.031 1 97.44 44 PRO B CA 1
ATOM 1492 C C . PRO B 1 44 ? -12.391 -10.375 -9.656 1 97.44 44 PRO B C 1
ATOM 1494 O O . PRO B 1 44 ? -12.094 -9.594 -10.562 1 97.44 44 PRO B O 1
ATOM 1497 N N . ILE B 1 45 ? -11.594 -11.297 -9.125 1 98.19 45 ILE B N 1
ATOM 1498 C CA . ILE B 1 45 ? -10.273 -11.539 -9.695 1 98.19 45 ILE B CA 1
ATOM 1499 C C . ILE B 1 45 ? -9.969 -13.031 -9.672 1 98.19 45 ILE B C 1
ATOM 1501 O O . ILE B 1 45 ? -10.641 -13.797 -8.977 1 98.19 45 ILE B O 1
ATOM 1505 N N . SER B 1 46 ? -9.055 -13.438 -10.477 1 98.44 46 SER B N 1
ATOM 1506 C CA . SER B 1 46 ? -8.5 -14.789 -10.398 1 98.44 46 SER B CA 1
ATOM 1507 C C . SER B 1 46 ? -7.031 -14.758 -10 1 98.44 46 SER B C 1
ATOM 1509 O O . SER B 1 46 ? -6.34 -13.758 -10.234 1 98.44 46 SER B O 1
ATOM 1511 N N . VAL B 1 47 ? -6.555 -15.797 -9.336 1 98.94 47 VAL B N 1
ATOM 1512 C CA . VAL B 1 47 ? -5.168 -15.93 -8.898 1 98.94 47 VAL B CA 1
ATOM 1513 C C . VAL B 1 47 ? -4.547 -17.188 -9.508 1 98.94 47 VAL B C 1
ATOM 1515 O O . VAL B 1 47 ? -5.004 -18.297 -9.242 1 98.94 47 VAL B O 1
ATOM 1518 N N . LEU B 1 48 ? -3.617 -16.969 -10.352 1 98.75 48 LEU B N 1
ATOM 1519 C CA . LEU B 1 48 ? -2.822 -18.062 -10.906 1 98.75 48 LEU B CA 1
ATOM 1520 C C . LEU B 1 48 ? -1.521 -18.234 -10.133 1 98.75 48 LEU B C 1
ATOM 1522 O O . LEU B 1 48 ? -0.748 -17.281 -9.984 1 98.75 48 LEU B O 1
ATOM 1526 N N . VAL B 1 49 ? -1.295 -19.406 -9.594 1 98.88 49 VAL B N 1
ATOM 1527 C CA . VAL B 1 49 ? -0.042 -19.781 -8.945 1 98.88 49 VAL B CA 1
ATOM 1528 C C . VAL B 1 49 ? 0.79 -20.656 -9.875 1 98.88 49 VAL B C 1
ATOM 1530 O O . VAL B 1 49 ? 0.345 -21.734 -10.289 1 98.88 49 VAL B O 1
ATOM 1533 N N . THR B 1 50 ? 1.978 -20.172 -10.219 1 98.56 50 THR B N 1
ATOM 1534 C CA . THR B 1 50 ? 2.822 -20.891 -11.148 1 98.56 50 THR B CA 1
ATOM 1535 C C . THR B 1 50 ? 4.266 -20.938 -10.656 1 98.56 50 THR B C 1
ATOM 1537 O O . THR B 1 50 ? 4.719 -20.031 -9.961 1 98.56 50 THR B O 1
ATOM 1540 N N . ASP B 1 51 ? 4.922 -21.984 -10.914 1 98.31 51 ASP B N 1
ATOM 1541 C CA . ASP B 1 51 ? 6.309 -22.219 -10.523 1 98.31 51 ASP B CA 1
ATOM 1542 C C . ASP B 1 51 ? 7.207 -22.359 -11.742 1 98.31 51 ASP B C 1
ATOM 1544 O O . ASP B 1 51 ? 7.16 -23.375 -12.445 1 98.31 51 ASP B O 1
ATOM 1548 N N . SER B 1 52 ? 8.047 -21.406 -11.984 1 97.19 52 SER B N 1
ATOM 1549 C CA . SER B 1 52 ? 8.883 -21.406 -13.18 1 97.19 52 SER B CA 1
ATOM 1550 C C . SER B 1 52 ? 10.188 -22.156 -12.945 1 97.19 52 SER B C 1
ATOM 1552 O O . SER B 1 52 ? 11.07 -22.172 -13.805 1 97.19 52 SER B O 1
ATOM 1554 N N . ILE B 1 53 ? 10.359 -22.672 -11.797 1 96.12 53 ILE B N 1
ATOM 1555 C CA . ILE B 1 53 ? 11.609 -23.344 -11.453 1 96.12 53 ILE B CA 1
ATOM 1556 C C . ILE B 1 53 ? 11.422 -24.859 -11.547 1 96.12 53 ILE B C 1
ATOM 1558 O O . ILE B 1 53 ? 12.062 -25.516 -12.375 1 96.12 53 ILE B O 1
ATOM 1562 N N . THR B 1 54 ? 10.461 -25.406 -10.766 1 92.19 54 THR B N 1
ATOM 1563 C CA . THR B 1 54 ? 10.25 -26.844 -10.766 1 92.19 54 THR B CA 1
ATOM 1564 C C . THR B 1 54 ? 9.109 -27.234 -11.703 1 92.19 54 THR B C 1
ATOM 1566 O O . THR B 1 54 ? 8.906 -28.406 -11.992 1 92.19 54 THR B O 1
ATOM 1569 N N . HIS B 1 55 ? 8.367 -26.312 -12.172 1 92.06 55 HIS B N 1
ATOM 1570 C CA . HIS B 1 55 ? 7.266 -26.5 -13.109 1 92.06 55 HIS B CA 1
ATOM 1571 C C . HIS B 1 55 ? 6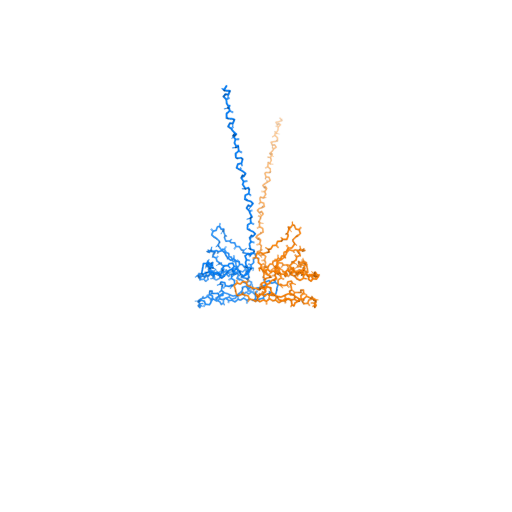.172 -27.375 -12.516 1 92.06 55 HIS B C 1
ATOM 1573 O O . HIS B 1 55 ? 5.637 -28.25 -13.195 1 92.06 55 HIS B O 1
ATOM 1579 N N . THR B 1 56 ? 6.02 -27.266 -11.172 1 92.88 56 THR B N 1
ATOM 1580 C CA . THR B 1 56 ? 4.832 -27.859 -10.57 1 92.88 56 THR B CA 1
ATOM 1581 C C . THR B 1 56 ? 3.566 -27.375 -11.273 1 92.88 56 THR B C 1
ATOM 1583 O O . THR B 1 56 ? 3.508 -26.234 -11.734 1 92.88 56 THR B O 1
ATOM 1586 N N . PRO B 1 57 ? 2.52 -28.172 -11.375 1 96.62 57 PRO B N 1
ATOM 1587 C CA . PRO B 1 57 ? 1.312 -27.812 -12.117 1 96.62 57 PRO B CA 1
ATOM 1588 C C . PRO B 1 57 ? 0.694 -26.5 -11.625 1 96.62 57 PRO B C 1
ATOM 1590 O O . PRO B 1 57 ? 0.641 -26.266 -10.414 1 96.62 57 PRO B O 1
ATOM 1593 N N . ASN B 1 58 ? 0.283 -25.75 -12.562 1 98.06 58 ASN B N 1
ATOM 1594 C CA . ASN B 1 58 ? -0.389 -24.484 -12.266 1 98.06 58 ASN B CA 1
ATOM 1595 C C . ASN B 1 58 ? -1.683 -24.719 -11.484 1 98.06 58 ASN B C 1
ATOM 1597 O O . ASN B 1 58 ? -2.381 -25.703 -11.711 1 98.06 58 ASN B O 1
ATOM 1601 N N . LYS B 1 59 ? -2.01 -23.797 -10.586 1 98.44 59 LYS B N 1
ATOM 1602 C CA . LYS B 1 59 ? -3.293 -23.75 -9.891 1 98.44 59 LYS B CA 1
ATOM 1603 C C . LYS B 1 59 ? -3.951 -22.391 -10.039 1 98.44 59 LYS B C 1
ATOM 1605 O O . LYS B 1 59 ? -3.289 -21.359 -9.906 1 98.44 59 LYS B O 1
ATOM 1610 N N . THR B 1 60 ? -5.211 -22.406 -10.344 1 98.62 60 THR B N 1
ATOM 1611 C CA . THR B 1 60 ? -5.965 -21.172 -10.484 1 98.62 60 THR B CA 1
ATOM 1612 C C . THR B 1 60 ? -7.113 -21.125 -9.477 1 98.62 60 THR B C 1
ATOM 1614 O O . THR B 1 60 ? -7.805 -22.109 -9.266 1 98.62 60 THR B O 1
ATOM 1617 N N . TYR B 1 61 ? -7.293 -19.953 -8.898 1 98.81 61 TYR B N 1
ATOM 1618 C CA . TYR B 1 61 ? -8.336 -19.734 -7.902 1 98.81 61 TYR B CA 1
ATOM 1619 C C . TYR B 1 61 ? -9.172 -18.516 -8.266 1 98.81 61 TYR B C 1
ATOM 1621 O O . TYR B 1 61 ? -8.719 -17.625 -8.984 1 98.81 61 TYR B O 1
ATOM 1629 N N . SER B 1 62 ? -10.398 -18.531 -7.75 1 98.56 62 SER B N 1
ATOM 1630 C CA . SER B 1 62 ? -11.266 -17.359 -7.895 1 98.56 62 SER B CA 1
ATOM 1631 C C . SER B 1 62 ? -11.516 -16.688 -6.547 1 98.56 62 SER B C 1
ATOM 1633 O O . SER B 1 62 ? -11.711 -17.359 -5.535 1 98.56 62 SER B O 1
ATOM 1635 N N . THR B 1 63 ? -11.453 -15.406 -6.535 1 98.5 63 THR B N 1
ATOM 1636 C CA . THR B 1 63 ? -11.766 -14.594 -5.363 1 98.5 63 THR B CA 1
ATOM 1637 C C . THR B 1 63 ? -12.188 -13.188 -5.781 1 98.5 63 THR B C 1
ATOM 1639 O O . THR B 1 63 ? -12.578 -12.961 -6.926 1 98.5 63 THR B O 1
ATOM 1642 N N . TYR B 1 64 ? -12.258 -12.273 -4.871 1 98.31 64 TYR B N 1
ATOM 1643 C CA . TYR B 1 64 ? -12.602 -10.891 -5.18 1 98.31 64 TYR B CA 1
ATOM 1644 C C . TYR B 1 64 ? -11.969 -9.938 -4.168 1 98.31 64 TYR B C 1
ATOM 1646 O O . TYR B 1 64 ? -11.516 -10.359 -3.104 1 98.31 64 TYR B O 1
ATOM 1654 N N . VAL B 1 65 ? -11.797 -8.719 -4.547 1 98.19 65 VAL B N 1
ATOM 1655 C CA . VAL B 1 65 ? -11.547 -7.645 -3.598 1 98.19 65 VAL B CA 1
ATOM 1656 C C . VAL B 1 65 ? -12.797 -6.777 -3.457 1 98.19 65 VAL B C 1
ATOM 1658 O O . VAL B 1 65 ? -13.648 -6.75 -4.352 1 98.19 65 VAL B O 1
ATOM 1661 N N . VAL B 1 66 ? -12.906 -6.152 -2.301 1 96 66 VAL B N 1
ATOM 1662 C CA . VAL B 1 66 ? -13.977 -5.168 -2.176 1 96 66 VAL B CA 1
ATOM 1663 C C . VAL B 1 66 ? -13.688 -3.979 -3.09 1 96 66 VAL B C 1
ATOM 1665 O O . VAL B 1 66 ? -12.594 -3.861 -3.643 1 96 66 VAL B O 1
ATOM 1668 N N . TYR B 1 67 ? -14.625 -3.184 -3.316 1 92.44 67 TYR B N 1
ATOM 1669 C CA . TYR B 1 67 ? -14.461 -2.029 -4.191 1 92.44 67 TYR B CA 1
ATOM 1670 C C . TYR B 1 67 ? -13.203 -1.242 -3.822 1 92.44 67 TYR B C 1
ATOM 1672 O O . TYR B 1 67 ? -13.062 -0.789 -2.684 1 92.44 67 TYR B O 1
ATOM 1680 N N . ARG B 1 68 ? -12.25 -1.141 -4.66 1 93 68 ARG B N 1
ATOM 1681 C CA . ARG B 1 68 ? -11 -0.4 -4.547 1 93 68 ARG B CA 1
ATOM 1682 C C . ARG B 1 68 ? -10.133 -0.959 -3.422 1 93 68 ARG B C 1
ATOM 1684 O O . ARG B 1 68 ? -9.266 -0.262 -2.895 1 93 68 ARG B O 1
ATOM 1691 N N . GLY B 1 69 ? -10.422 -2.158 -3.031 1 95.44 69 GLY B N 1
ATOM 1692 C CA . GLY B 1 69 ? -9.586 -2.828 -2.049 1 95.44 69 GLY B CA 1
ATOM 1693 C C . GLY B 1 69 ? -8.25 -3.285 -2.613 1 95.44 69 GLY B C 1
ATOM 1694 O O . GLY B 1 69 ? -8.086 -3.379 -3.83 1 95.44 69 GLY B O 1
ATOM 1695 N N . ILE B 1 70 ? -7.297 -3.582 -1.726 1 97.12 70 ILE B N 1
ATOM 1696 C CA . ILE B 1 70 ? -5.949 -3.969 -2.133 1 97.12 70 ILE B CA 1
ATOM 1697 C C . ILE B 1 70 ? -5.879 -5.484 -2.311 1 97.12 70 ILE B C 1
ATOM 1699 O O . ILE B 1 70 ? -6.676 -6.223 -1.726 1 97.12 70 ILE B O 1
ATOM 1703 N N . LEU B 1 71 ? -4.965 -5.953 -3.049 1 98.5 71 LEU B N 1
ATOM 1704 C CA . LEU B 1 71 ? -4.793 -7.363 -3.375 1 98.5 71 LEU B CA 1
ATOM 1705 C C . LEU B 1 71 ? -4.617 -8.195 -2.111 1 98.5 71 LEU B C 1
ATOM 1707 O O . LEU B 1 71 ? -5.129 -9.312 -2.021 1 98.5 71 LEU B O 1
ATOM 1711 N N . LEU B 1 72 ? -3.893 -7.711 -1.109 1 98.69 72 LEU B N 1
ATOM 1712 C CA . LEU B 1 72 ? -3.672 -8.438 0.135 1 98.69 72 LEU B CA 1
ATOM 1713 C C . LEU B 1 72 ? -4.996 -8.867 0.757 1 98.69 72 LEU B C 1
ATOM 1715 O O . LEU B 1 72 ? -5.113 -9.984 1.266 1 98.69 72 LEU B O 1
ATOM 1719 N N . GLY B 1 73 ? -6 -7.996 0.711 1 98.25 73 GLY B N 1
ATOM 1720 C CA . GLY B 1 73 ? -7.32 -8.359 1.201 1 98.25 73 GLY B CA 1
ATOM 1721 C C . GLY B 1 73 ? -7.945 -9.508 0.427 1 98.25 73 GLY B C 1
ATOM 1722 O O . GLY B 1 73 ? -8.586 -10.383 1.013 1 98.25 73 GLY B O 1
ATOM 1723 N N . GLY B 1 74 ? -7.793 -9.5 -0.886 1 98.69 74 GLY B N 1
ATOM 1724 C CA . GLY B 1 74 ? -8.289 -10.586 -1.715 1 98.69 74 GLY B CA 1
ATOM 1725 C C . GLY B 1 74 ? -7.598 -11.906 -1.444 1 98.69 74 GLY B C 1
ATOM 1726 O O . GLY B 1 74 ? -8.242 -12.961 -1.43 1 98.69 74 GLY B O 1
ATOM 1727 N N . LEU B 1 75 ? -6.273 -11.867 -1.258 1 98.88 75 LEU B N 1
ATOM 1728 C CA . LEU B 1 75 ? -5.52 -13.086 -0.964 1 98.88 75 LEU B CA 1
ATOM 1729 C C . LEU B 1 75 ? -5.922 -13.656 0.391 1 98.88 75 LEU B C 1
ATOM 1731 O O . LEU B 1 75 ? -6.012 -14.875 0.553 1 98.88 75 LEU B O 1
ATOM 1735 N N . ARG B 1 76 ? -6.152 -12.781 1.366 1 98.69 76 ARG B N 1
ATOM 1736 C CA . ARG B 1 76 ? -6.633 -13.234 2.666 1 98.69 76 ARG B CA 1
ATOM 1737 C C . ARG B 1 76 ? -7.988 -13.922 2.541 1 98.69 76 ARG B C 1
ATOM 1739 O O . ARG B 1 76 ? -8.211 -14.977 3.127 1 98.69 76 ARG B O 1
ATOM 1746 N N . ARG B 1 77 ? -8.852 -13.281 1.798 1 98.44 77 ARG B N 1
ATOM 1747 C CA . ARG B 1 77 ? -10.18 -13.859 1.59 1 98.44 77 ARG B CA 1
ATOM 1748 C C . ARG B 1 77 ? -10.078 -15.227 0.932 1 98.44 77 ARG B C 1
ATOM 1750 O O . ARG B 1 77 ? -10.781 -16.156 1.324 1 98.44 77 ARG B O 1
ATOM 1757 N N . LEU B 1 78 ? -9.258 -15.305 -0.087 1 98.81 78 LEU B N 1
ATOM 1758 C CA . LEU B 1 78 ? -9.047 -16.578 -0.763 1 98.81 78 LEU B CA 1
ATOM 1759 C C . LEU B 1 78 ? -8.547 -17.641 0.218 1 98.81 78 LEU B C 1
ATOM 1761 O O . LEU B 1 78 ? -9.086 -18.75 0.261 1 98.81 78 LEU B O 1
ATOM 1765 N N . GLN B 1 79 ? -7.555 -17.312 0.976 1 98.81 79 GLN B N 1
ATOM 1766 C CA . GLN B 1 79 ? -6.992 -18.25 1.943 1 98.81 79 GLN B CA 1
ATOM 1767 C C . GLN B 1 79 ? -8.047 -18.703 2.949 1 98.81 79 GLN B C 1
ATOM 1769 O O . GLN B 1 79 ? -8.055 -19.859 3.365 1 98.81 79 GLN B O 1
ATOM 1774 N N . ASP B 1 80 ? -8.914 -17.828 3.342 1 98.38 80 ASP B N 1
ATOM 1775 C CA . ASP B 1 80 ? -9.961 -18.156 4.305 1 98.38 80 ASP B CA 1
ATOM 1776 C C . ASP B 1 80 ? -11.031 -19.047 3.676 1 98.38 80 ASP B C 1
ATOM 1778 O O . ASP B 1 80 ? -11.781 -19.719 4.387 1 98.38 80 ASP B O 1
ATOM 1782 N N . SER B 1 81 ? -11.086 -19.016 2.385 1 98.19 81 SER B N 1
ATOM 1783 C CA . SER B 1 81 ? -12.203 -19.672 1.702 1 98.19 81 SER B CA 1
ATOM 1784 C C . SER B 1 81 ? -11.859 -21.109 1.34 1 98.19 81 SER B C 1
ATOM 1786 O O . SER B 1 81 ? -12.758 -21.906 1.047 1 98.19 81 SER B O 1
ATOM 1788 N N . THR B 1 82 ? -10.617 -21.438 1.273 1 98.31 82 THR B N 1
ATOM 1789 C CA . THR B 1 82 ? -10.234 -22.781 0.864 1 98.31 82 THR B CA 1
ATOM 1790 C C . THR B 1 82 ? -8.93 -23.188 1.536 1 98.31 82 THR B C 1
ATOM 1792 O O . THR B 1 82 ? -8.047 -22.359 1.756 1 98.31 82 THR B O 1
ATOM 1795 N N . LYS B 1 83 ? -8.773 -24.438 1.757 1 97.5 83 LYS B N 1
ATOM 1796 C CA . LYS B 1 83 ? -7.535 -24.969 2.322 1 97.5 83 LYS B CA 1
ATOM 1797 C C . LYS B 1 83 ? -6.484 -25.188 1.236 1 97.5 83 LYS B C 1
ATOM 1799 O O . LYS B 1 83 ? -5.309 -25.406 1.537 1 97.5 83 LYS B O 1
ATOM 1804 N N . ASP B 1 84 ? -6.875 -25.094 0.01 1 97.81 84 ASP B N 1
ATOM 1805 C CA . ASP B 1 84 ? -5.992 -25.391 -1.114 1 97.81 84 ASP B CA 1
ATOM 1806 C C . ASP B 1 84 ? -5.086 -24.203 -1.431 1 97.81 84 ASP B C 1
ATOM 1808 O O . ASP B 1 84 ? -4.195 -24.297 -2.275 1 97.81 84 ASP B O 1
ATOM 1812 N N . PHE B 1 85 ? -5.328 -23.125 -0.84 1 98.81 85 PHE B N 1
ATOM 1813 C CA . PHE B 1 85 ? -4.512 -21.938 -1.051 1 98.81 85 PHE B CA 1
ATOM 1814 C C . PHE B 1 85 ? -4.039 -21.359 0.28 1 98.81 85 PHE B C 1
ATOM 1816 O O . PHE B 1 85 ? -4.852 -21.094 1.171 1 98.81 85 PHE B O 1
ATOM 1823 N N . THR B 1 86 ? -2.748 -21.141 0.39 1 98.81 86 THR B N 1
ATOM 1824 C CA . THR B 1 86 ? -2.146 -20.484 1.546 1 98.81 86 THR B CA 1
ATOM 1825 C C . THR B 1 86 ? -1.049 -19.516 1.109 1 98.81 86 THR B C 1
ATOM 1827 O O . THR B 1 86 ? -0.428 -19.703 0.061 1 98.81 86 THR B O 1
ATOM 1830 N N . PHE B 1 87 ? -0.89 -18.516 1.829 1 98.88 87 PHE B N 1
ATOM 1831 C CA . PHE B 1 87 ? 0.235 -17.625 1.613 1 98.88 87 PHE B CA 1
ATOM 1832 C C . PHE B 1 87 ? 0.695 -17 2.928 1 98.88 87 PHE B C 1
ATOM 1834 O O . PHE B 1 87 ? -0.058 -16.969 3.904 1 98.88 87 PHE B O 1
ATOM 1841 N N . THR B 1 88 ? 1.996 -16.594 2.947 1 98.75 88 THR B N 1
ATOM 1842 C CA . THR B 1 88 ? 2.557 -15.812 4.039 1 98.75 88 THR B CA 1
ATOM 1843 C C . THR B 1 88 ? 3.273 -14.578 3.502 1 98.75 88 THR B C 1
ATOM 1845 O O . THR B 1 88 ? 3.645 -14.531 2.326 1 98.75 88 THR B O 1
ATOM 1848 N N . TYR B 1 89 ? 3.312 -13.586 4.34 1 98.19 89 TYR B N 1
ATOM 1849 C CA . TYR B 1 89 ? 4.062 -12.375 4 1 98.19 89 TYR B CA 1
ATOM 1850 C C . TYR B 1 89 ? 4.816 -11.844 5.215 1 98.19 89 TYR B C 1
ATOM 1852 O O . TYR B 1 89 ? 4.477 -12.172 6.355 1 98.19 89 TYR B O 1
ATOM 1860 N N . THR B 1 90 ? 5.926 -11.133 4.961 1 96.5 90 THR B N 1
ATOM 1861 C CA . THR B 1 90 ? 6.664 -10.414 5.992 1 96.5 90 THR B CA 1
ATOM 1862 C C . THR B 1 90 ? 6.457 -8.906 5.852 1 96.5 90 THR B C 1
ATOM 1864 O O . THR B 1 90 ? 6.402 -8.383 4.738 1 96.5 90 THR B O 1
ATOM 1867 N N . GLU B 1 91 ? 6.293 -8.273 6.973 1 95.31 91 GLU B N 1
ATOM 1868 C CA . GLU B 1 91 ? 6.105 -6.828 6.973 1 95.31 91 GLU B CA 1
ATOM 1869 C C . GLU B 1 91 ? 7.445 -6.098 6.949 1 95.31 91 GLU B C 1
ATOM 1871 O O . GLU B 1 91 ? 8.336 -6.398 7.742 1 95.31 91 GLU B O 1
ATOM 1876 N N . ASP B 1 92 ? 7.648 -5.203 6.023 1 94.69 92 ASP B N 1
ATOM 1877 C CA . ASP B 1 92 ? 8.797 -4.301 5.973 1 94.69 92 ASP B CA 1
ATOM 1878 C C . ASP B 1 92 ? 8.391 -2.877 6.352 1 94.69 92 ASP B C 1
ATOM 1880 O O . ASP B 1 92 ? 7.422 -2.338 5.809 1 94.69 92 ASP B O 1
ATOM 1884 N N . THR B 1 93 ? 9.102 -2.25 7.191 1 94.75 93 THR B N 1
ATOM 1885 C CA . THR B 1 93 ? 8.742 -0.938 7.723 1 94.75 93 THR B CA 1
ATOM 1886 C C . THR B 1 93 ? 8.797 0.121 6.625 1 94.75 93 THR B C 1
ATOM 1888 O O . THR B 1 93 ? 8.07 1.114 6.68 1 94.75 93 THR B O 1
ATOM 1891 N N . ASN B 1 94 ? 9.617 -0.083 5.617 1 94.62 94 ASN B N 1
ATOM 1892 C CA . ASN B 1 94 ? 9.812 0.911 4.566 1 94.62 94 ASN B CA 1
ATOM 1893 C C . ASN B 1 94 ? 8.945 0.608 3.344 1 94.62 94 ASN B C 1
ATOM 1895 O O . ASN B 1 94 ? 8.625 1.51 2.568 1 94.62 94 ASN B O 1
ATOM 1899 N N . TYR B 1 95 ? 8.523 -0.7 3.219 1 94.75 95 TYR B N 1
ATOM 1900 C CA . TYR B 1 95 ? 7.961 -1.077 1.928 1 94.75 95 TYR B CA 1
ATOM 1901 C C . TYR B 1 95 ? 6.613 -1.769 2.1 1 94.75 95 TYR B C 1
ATOM 1903 O O . TYR B 1 95 ? 5.867 -1.942 1.133 1 94.75 95 TYR B O 1
ATOM 1911 N N . GLY B 1 96 ? 6.246 -2.145 3.295 1 95.44 96 GLY B N 1
ATOM 1912 C CA . GLY B 1 96 ? 5 -2.863 3.506 1 95.44 96 GLY B CA 1
ATOM 1913 C C . GLY B 1 96 ? 5.148 -4.367 3.367 1 95.44 96 GLY B C 1
ATOM 1914 O O . GLY B 1 96 ? 6.25 -4.902 3.49 1 95.44 96 GLY B O 1
ATOM 1915 N N . PRO B 1 97 ? 4.035 -5.062 3.207 1 97.12 97 PRO B N 1
ATOM 1916 C CA . PRO B 1 97 ? 4.074 -6.527 3.158 1 97.12 97 PRO B CA 1
ATOM 1917 C C . PRO B 1 97 ? 4.777 -7.055 1.911 1 97.12 97 PRO B C 1
ATOM 1919 O O . PRO B 1 97 ? 4.527 -6.57 0.804 1 97.12 97 PRO B O 1
ATOM 1922 N N . PHE B 1 98 ? 5.621 -8.023 2.131 1 96.25 98 PHE B N 1
ATOM 1923 C CA . PHE B 1 98 ? 6.363 -8.75 1.107 1 96.25 98 PHE B CA 1
ATOM 1924 C C . PHE B 1 98 ? 5.898 -10.195 1.025 1 96.25 98 PHE B C 1
ATOM 1926 O O . PHE B 1 98 ? 5.918 -10.914 2.025 1 96.25 98 PHE B O 1
ATOM 1933 N N . LEU B 1 99 ? 5.414 -10.602 -0.168 1 98.5 99 LEU B N 1
ATOM 1934 C CA . LEU B 1 99 ? 4.961 -11.977 -0.361 1 98.5 99 LEU B CA 1
ATOM 1935 C C . LEU B 1 99 ? 6.113 -12.961 -0.185 1 98.5 99 LEU B C 1
ATOM 1937 O O . LEU B 1 99 ? 7.059 -12.961 -0.973 1 98.5 99 LEU B O 1
ATOM 1941 N N . GLN B 1 100 ? 5.953 -13.828 0.85 1 98.25 100 GLN B N 1
ATOM 1942 C CA . GLN B 1 100 ? 7.074 -14.68 1.239 1 98.25 100 GLN B CA 1
ATOM 1943 C C . GLN B 1 100 ? 6.879 -16.109 0.73 1 98.25 100 GLN B C 1
ATOM 1945 O O . GLN B 1 100 ? 7.832 -16.734 0.269 1 98.25 100 GLN B O 1
ATOM 1950 N N . SER B 1 101 ? 5.691 -16.609 0.883 1 98.75 101 SER B N 1
ATOM 1951 C CA . SER B 1 101 ? 5.43 -17.984 0.498 1 98.75 101 SER B CA 1
ATOM 1952 C C . SER B 1 101 ? 4.027 -18.141 -0.087 1 98.75 101 SER B C 1
ATOM 1954 O O . SER B 1 101 ? 3.098 -17.453 0.328 1 98.75 101 SER B O 1
ATOM 1956 N N . VAL B 1 102 ? 3.896 -19.016 -1.001 1 98.81 102 VAL B N 1
ATOM 1957 C CA . VAL B 1 102 ? 2.611 -19.438 -1.556 1 98.81 102 VAL B CA 1
ATOM 1958 C C . VAL B 1 102 ? 2.518 -20.953 -1.562 1 98.81 102 VAL B C 1
ATOM 1960 O O . VAL B 1 102 ? 3.438 -21.641 -2.018 1 98.81 102 VAL B O 1
ATOM 1963 N N . ASN B 1 103 ? 1.379 -21.453 -0.942 1 98.5 103 ASN B N 1
ATOM 1964 C CA . ASN B 1 103 ? 1.106 -22.875 -0.859 1 98.5 103 ASN B CA 1
ATOM 1965 C C . ASN B 1 103 ? 2.281 -23.641 -0.246 1 98.5 103 ASN B C 1
ATOM 1967 O O . ASN B 1 103 ? 2.686 -24.688 -0.759 1 98.5 103 ASN B O 1
ATOM 1971 N N . GLY B 1 104 ? 2.852 -22.938 0.716 1 97.44 104 GLY B N 1
ATOM 1972 C CA . GLY B 1 104 ? 3.867 -23.594 1.526 1 97.44 104 GLY B CA 1
ATOM 1973 C C . GLY B 1 104 ? 5.258 -23.5 0.924 1 97.44 104 GLY B C 1
ATOM 1974 O O . GLY B 1 104 ? 6.227 -23.984 1.514 1 97.44 104 GLY B O 1
ATOM 1975 N N . LEU B 1 105 ? 5.449 -22.938 -0.253 1 97.81 105 LEU B N 1
ATOM 1976 C CA . LEU B 1 105 ? 6.746 -22.812 -0.908 1 97.81 105 LEU B CA 1
ATOM 1977 C C . LEU B 1 105 ? 7.328 -21.422 -0.673 1 97.81 105 LEU B C 1
ATOM 1979 O O . LEU B 1 105 ? 6.848 -20.438 -1.239 1 97.81 105 LEU B O 1
ATOM 1983 N N . PRO B 1 106 ? 8.453 -21.312 0.17 1 97.69 106 PRO B N 1
ATOM 1984 C CA . PRO B 1 106 ? 9.031 -20 0.443 1 97.69 106 PRO B CA 1
ATOM 1985 C C . PRO B 1 106 ? 10.086 -19.578 -0.585 1 97.69 106 PRO B C 1
ATOM 1987 O O . PRO B 1 106 ? 10.812 -20.438 -1.098 1 97.69 106 PRO B O 1
ATOM 1990 N N . GLY B 1 107 ? 10.102 -18.281 -0.875 1 96.5 107 GLY B N 1
ATOM 1991 C CA . GLY B 1 107 ? 11.312 -17.75 -1.475 1 96.5 107 GLY B CA 1
ATOM 1992 C C . GLY B 1 107 ? 12.492 -17.734 -0.521 1 96.5 107 GLY B C 1
ATOM 1993 O O . GLY B 1 107 ? 12.32 -17.891 0.69 1 96.5 107 GLY B O 1
ATOM 1994 N N . GLY B 1 108 ? 13.711 -17.547 -1.128 1 94 108 GLY B N 1
ATOM 1995 C CA . GLY B 1 108 ? 14.883 -17.531 -0.258 1 94 108 GLY B CA 1
ATOM 1996 C C . GLY B 1 108 ? 16.109 -16.922 -0.918 1 94 108 GLY 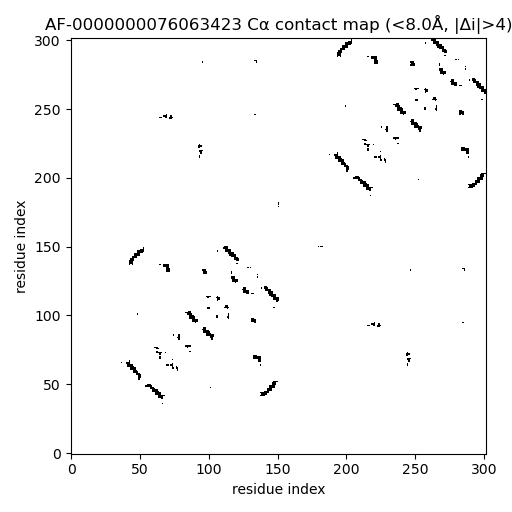B C 1
ATOM 1997 O O . GLY B 1 108 ? 16.297 -17.078 -2.125 1 94 108 GLY B O 1
ATOM 1998 N N . LYS B 1 109 ? 16.938 -16.375 -0.092 1 91.06 109 LYS B N 1
ATOM 1999 C CA . LYS B 1 109 ? 18.141 -15.703 -0.56 1 91.06 109 LYS B CA 1
ATOM 2000 C C . LYS B 1 109 ? 19.203 -16.719 -0.998 1 91.06 109 LYS B C 1
ATOM 2002 O O . LYS B 1 109 ? 19.906 -16.5 -1.979 1 91.06 109 LYS B O 1
ATOM 2007 N N . GLN B 1 110 ? 19.281 -17.812 -0.296 1 92.56 110 GLN B N 1
ATOM 2008 C CA . GLN B 1 110 ? 20.312 -18.797 -0.587 1 92.56 110 GLN B CA 1
ATOM 2009 C C . GLN B 1 110 ? 20.203 -19.297 -2.025 1 92.56 110 GLN B C 1
ATOM 2011 O O . GLN B 1 110 ? 21.203 -19.375 -2.738 1 92.56 110 GLN B O 1
ATOM 2016 N N . ASN B 1 111 ? 19.031 -19.562 -2.434 1 93.88 111 ASN B N 1
ATOM 2017 C CA . ASN B 1 111 ? 18.812 -20.078 -3.781 1 93.88 111 ASN B CA 1
ATOM 2018 C C . ASN B 1 111 ? 18.391 -18.969 -4.738 1 93.88 111 ASN B C 1
ATOM 2020 O O . ASN B 1 111 ? 18.109 -19.219 -5.91 1 93.88 111 ASN B O 1
ATOM 2024 N N . ARG B 1 112 ? 18.203 -17.641 -4.25 1 96.12 112 ARG B N 1
ATOM 2025 C CA . ARG B 1 112 ? 17.844 -16.453 -5.02 1 96.12 112 ARG B CA 1
ATOM 2026 C C . ARG B 1 112 ? 16.469 -16.609 -5.652 1 96.12 112 ARG B C 1
ATOM 2028 O O . ARG B 1 112 ? 16.281 -16.266 -6.824 1 96.12 112 ARG B O 1
ATOM 2035 N N . THR B 1 113 ? 15.562 -17.234 -4.871 1 97.5 113 THR B N 1
ATOM 2036 C CA . THR B 1 113 ? 14.195 -17.438 -5.336 1 97.5 113 THR B CA 1
ATOM 2037 C C . THR B 1 113 ? 13.242 -16.438 -4.68 1 97.5 113 THR B C 1
ATOM 2039 O O . THR B 1 113 ? 13.508 -15.961 -3.574 1 97.5 113 THR B O 1
ATOM 2042 N N . TYR B 1 114 ? 12.219 -16.031 -5.34 1 97.69 114 TYR B N 1
ATOM 2043 C CA . TYR B 1 114 ? 11.18 -15.164 -4.801 1 97.69 114 TYR B CA 1
ATOM 2044 C C . TYR B 1 114 ? 9.867 -15.344 -5.555 1 97.69 114 TYR B C 1
ATOM 2046 O O . TYR B 1 114 ? 9.836 -16 -6.602 1 97.69 114 TYR B O 1
ATOM 2054 N N . TRP B 1 115 ? 8.797 -14.906 -5.027 1 98.25 115 TRP B N 1
ATOM 2055 C CA . TRP B 1 115 ? 7.496 -14.867 -5.684 1 98.25 115 TRP B CA 1
ATOM 2056 C C . TRP B 1 115 ? 7.27 -13.531 -6.371 1 98.25 115 TRP B C 1
ATOM 2058 O O . TRP B 1 115 ? 7.203 -12.492 -5.711 1 98.25 115 TRP B O 1
ATOM 2068 N N . GLU B 1 116 ? 7.176 -13.586 -7.637 1 98.25 116 GLU B N 1
ATOM 2069 C CA . GLU B 1 116 ? 6.934 -12.398 -8.461 1 98.25 116 GLU B CA 1
ATOM 2070 C C . GLU B 1 116 ? 5.441 -12.148 -8.641 1 98.25 116 GLU B C 1
ATOM 2072 O O . GLU B 1 116 ? 4.668 -13.086 -8.867 1 98.25 116 GLU B O 1
ATOM 2077 N N . LEU B 1 117 ? 5.086 -10.844 -8.547 1 98.5 117 LEU B N 1
ATOM 2078 C CA . LEU B 1 117 ? 3.713 -10.43 -8.805 1 98.5 117 LEU B CA 1
ATOM 2079 C C . LEU B 1 117 ? 3.561 -9.898 -10.227 1 98.5 117 LEU B C 1
ATOM 2081 O O . LEU B 1 117 ? 4.203 -8.922 -10.602 1 98.5 117 LEU B O 1
ATOM 2085 N N . LEU B 1 118 ? 2.758 -10.594 -11.008 1 98.12 118 LEU B N 1
ATOM 2086 C CA . LEU B 1 118 ? 2.367 -10.164 -12.344 1 98.12 118 LEU B CA 1
ATOM 2087 C C . LEU B 1 118 ? 0.849 -10.078 -12.469 1 98.12 118 LEU B C 1
ATOM 2089 O O . LEU B 1 118 ? 0.124 -10.656 -11.648 1 98.12 118 LEU B O 1
ATOM 2093 N N . VAL B 1 11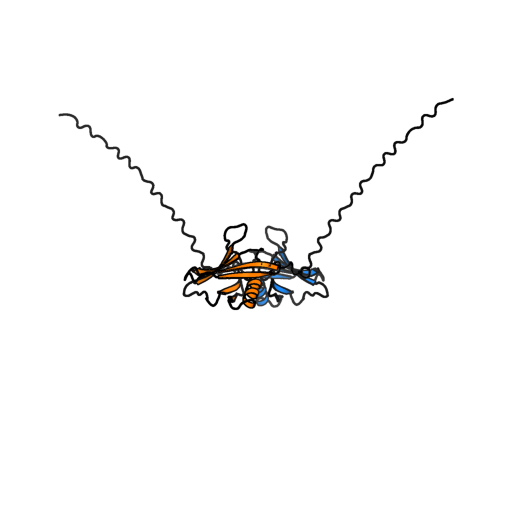9 ? 0.468 -9.336 -13.469 1 98.06 119 VAL B N 1
ATOM 2094 C CA . VAL B 1 119 ? -0.97 -9.203 -13.68 1 98.06 119 VAL B CA 1
ATOM 2095 C C . VAL B 1 119 ? -1.286 -9.305 -15.172 1 98.06 119 VAL B C 1
ATOM 2097 O O . VAL B 1 119 ? -0.688 -8.602 -15.984 1 98.06 119 VAL B O 1
ATOM 2100 N N . ASN B 1 120 ? -2.088 -10.266 -15.523 1 96.94 120 ASN B N 1
ATOM 2101 C CA . ASN B 1 120 ? -2.693 -10.359 -16.844 1 96.94 120 ASN B CA 1
ATOM 2102 C C . ASN B 1 120 ? -3.992 -9.562 -16.922 1 96.94 120 ASN B C 1
ATOM 2104 O O . ASN B 1 120 ? -5.008 -9.969 -16.359 1 96.94 120 ASN B O 1
ATOM 2108 N N . THR B 1 121 ? -3.906 -8.398 -17.562 1 92.06 121 THR B N 1
ATOM 2109 C CA . THR B 1 121 ? -5.07 -7.523 -17.641 1 92.06 121 THR B CA 1
ATOM 2110 C C . THR B 1 121 ? -5.879 -7.793 -18.906 1 92.06 121 THR B C 1
ATOM 2112 O O . THR B 1 121 ? -5.383 -8.414 -19.844 1 92.06 121 THR B O 1
ATOM 2115 N N . THR B 1 122 ? -7.164 -7.492 -19 1 79.81 122 THR B N 1
ATOM 2116 C CA . THR B 1 122 ? -8.016 -7.715 -20.156 1 79.81 122 THR B CA 1
ATOM 2117 C C . THR B 1 122 ? -7.516 -6.918 -21.359 1 79.81 122 THR B C 1
ATOM 2119 O O . THR B 1 122 ? -7.73 -7.312 -22.516 1 79.81 122 THR B O 1
ATOM 2122 N N . LYS B 1 123 ? -6.973 -5.82 -21.141 1 72.56 123 LYS B N 1
ATOM 2123 C CA . LYS B 1 123 ? -6.602 -4.934 -22.25 1 72.56 123 LYS B CA 1
ATOM 2124 C C . LYS B 1 123 ? -5.129 -5.094 -22.609 1 72.56 123 LYS B C 1
ATOM 2126 O O . LYS B 1 123 ? -4.73 -4.828 -23.75 1 72.56 123 LYS B O 1
ATOM 2131 N N . ASN B 1 124 ? -4.219 -5.32 -21.594 1 65.81 124 ASN B N 1
ATOM 2132 C CA . ASN B 1 124 ? -2.781 -5.242 -21.828 1 65.81 124 ASN B CA 1
ATOM 2133 C C . ASN B 1 124 ? -2.102 -6.586 -21.578 1 65.81 124 ASN B C 1
ATOM 2135 O O . ASN B 1 124 ? -2.598 -7.402 -20.797 1 65.81 124 ASN B O 1
ATOM 2139 N N . PRO B 1 125 ? -0.966 -6.734 -22.359 1 84.88 125 PRO B N 1
ATOM 2140 C CA . PRO B 1 125 ? -0.026 -7.809 -22.031 1 84.88 125 PRO B CA 1
ATOM 2141 C C . PRO B 1 125 ? 0.241 -7.922 -20.531 1 84.88 125 PRO B C 1
ATOM 2143 O O . PRO B 1 125 ? -0.105 -7.016 -19.766 1 84.88 125 PRO B O 1
ATOM 2146 N N . ILE B 1 126 ? 0.736 -8.93 -20.062 1 95.25 126 ILE B N 1
ATOM 2147 C CA . ILE B 1 126 ? 1.155 -9.18 -18.703 1 95.25 126 ILE B CA 1
ATOM 2148 C C . ILE B 1 126 ? 2.018 -8.023 -18.203 1 95.25 126 ILE B C 1
ATOM 2150 O O . ILE B 1 126 ? 2.982 -7.633 -18.859 1 95.25 126 ILE B O 1
ATOM 2154 N N . ILE B 1 127 ? 1.526 -7.387 -17.156 1 96.19 127 ILE B N 1
ATOM 2155 C CA . ILE B 1 127 ? 2.291 -6.277 -16.594 1 96.19 127 ILE B CA 1
ATOM 2156 C C . ILE B 1 127 ? 2.893 -6.695 -15.25 1 96.19 127 ILE B C 1
ATOM 2158 O O . ILE B 1 127 ? 2.375 -7.598 -14.586 1 96.19 127 ILE B O 1
ATOM 2162 N N . ARG B 1 128 ? 4.039 -6.066 -14.875 1 95.88 128 ARG B N 1
ATOM 2163 C CA . ARG B 1 128 ? 4.609 -6.117 -13.539 1 95.88 128 ARG B CA 1
ATOM 2164 C C . ARG B 1 128 ? 4.281 -4.848 -12.75 1 95.88 128 ARG B C 1
ATOM 2166 O O . ARG B 1 128 ? 4.809 -3.775 -13.047 1 95.88 128 ARG B O 1
ATOM 2173 N N . PRO B 1 129 ? 3.371 -4.992 -11.734 1 94.62 129 PRO B N 1
ATOM 2174 C CA . PRO B 1 129 ? 3.086 -3.789 -10.953 1 94.62 129 PRO B CA 1
ATOM 2175 C C . PRO B 1 129 ? 4.332 -3.209 -10.289 1 94.62 129 PRO B C 1
ATOM 2177 O O . PRO B 1 129 ? 5.254 -3.951 -9.945 1 94.62 129 PRO B O 1
ATOM 2180 N N . ASP B 1 130 ? 4.359 -1.877 -10.133 1 90.31 130 ASP B N 1
ATOM 2181 C CA . ASP B 1 130 ? 5.445 -1.206 -9.422 1 90.31 130 ASP B CA 1
ATOM 2182 C C . ASP B 1 130 ? 5.191 -1.196 -7.914 1 90.31 130 ASP B C 1
ATOM 2184 O O . ASP B 1 130 ? 5.91 -0.536 -7.164 1 90.31 130 ASP B O 1
ATOM 2188 N N . VAL B 1 1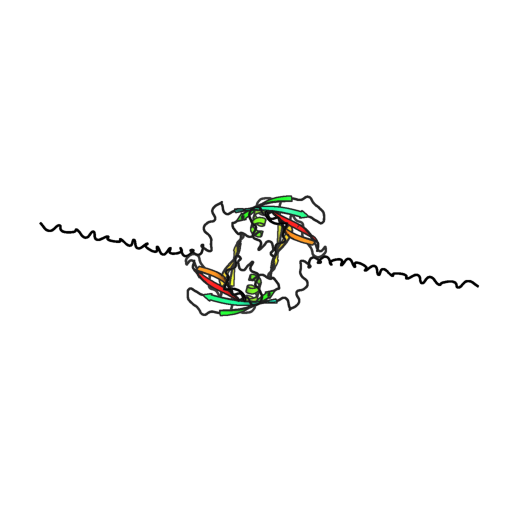31 ? 4.082 -1.84 -7.441 1 92.75 131 VAL B N 1
ATOM 2189 C CA . VAL B 1 131 ? 3.734 -1.978 -6.031 1 92.75 131 VAL B CA 1
ATOM 2190 C C . VAL B 1 131 ? 3.49 -3.447 -5.699 1 92.75 131 VAL B C 1
ATOM 2192 O O . VAL B 1 131 ? 3.281 -4.266 -6.598 1 92.75 131 VAL B O 1
ATOM 2195 N N . GLY B 1 132 ? 3.615 -3.803 -4.441 1 95.69 132 GLY B N 1
ATOM 2196 C CA . GLY B 1 132 ? 3.443 -5.176 -3.99 1 95.69 132 GLY B CA 1
ATOM 2197 C C . GLY B 1 132 ? 2.004 -5.516 -3.658 1 95.69 132 GLY B C 1
ATOM 2198 O O . GLY B 1 132 ? 1.087 -4.766 -4 1 95.69 132 GLY B O 1
ATOM 2199 N N . ILE B 1 133 ? 1.82 -6.594 -2.924 1 98.44 133 ILE B N 1
ATOM 2200 C CA . ILE B 1 133 ? 0.502 -7.148 -2.627 1 98.44 133 ILE B CA 1
ATOM 2201 C C . ILE B 1 133 ? -0.231 -6.23 -1.648 1 98.44 133 ILE B C 1
ATOM 2203 O O . ILE B 1 133 ? -1.459 -6.285 -1.542 1 98.44 133 ILE B O 1
ATOM 2207 N N . GLY B 1 134 ? 0.48 -5.41 -0.942 1 97.12 134 GLY B N 1
ATOM 2208 C CA . GLY B 1 134 ? -0.107 -4.539 0.066 1 97.12 134 GLY B CA 1
ATOM 2209 C C . GLY B 1 134 ? -0.636 -3.238 -0.504 1 97.12 134 GLY B C 1
ATOM 2210 O O . GLY B 1 134 ? -1.259 -2.449 0.211 1 97.12 134 GLY B O 1
ATOM 2211 N N . CYS B 1 135 ? -0.409 -3.033 -1.857 1 96 135 CYS B N 1
ATOM 2212 C CA . CYS B 1 135 ? -0.769 -1.736 -2.42 1 96 135 CYS B CA 1
ATOM 2213 C C . CYS B 1 135 ? -1.471 -1.898 -3.762 1 96 135 CYS B C 1
ATOM 2215 O O . CYS B 1 135 ? -2.143 -0.978 -4.23 1 96 135 CYS B O 1
ATOM 2217 N N . TYR B 1 136 ? -1.362 -3.041 -4.406 1 96.81 136 TYR B N 1
ATOM 2218 C CA . TYR B 1 136 ? -1.961 -3.221 -5.723 1 96.81 136 TYR B CA 1
ATOM 2219 C C . TYR B 1 136 ? -3.48 -3.291 -5.629 1 96.81 136 TYR B C 1
ATOM 2221 O O . TYR B 1 136 ? -4.023 -4.039 -4.812 1 96.81 136 TYR B O 1
ATOM 2229 N N . ILE B 1 137 ? -4.16 -2.502 -6.434 1 95.75 137 ILE B N 1
ATOM 2230 C CA . ILE B 1 137 ? -5.613 -2.5 -6.551 1 95.75 137 ILE B CA 1
ATOM 2231 C C . ILE B 1 137 ? -6.023 -3.121 -7.883 1 95.75 137 ILE B C 1
ATOM 2233 O O . ILE B 1 137 ? -5.891 -2.492 -8.938 1 95.75 137 ILE B O 1
ATOM 2237 N N . PRO B 1 138 ? -6.531 -4.289 -7.844 1 96.81 138 PRO B N 1
ATOM 2238 C CA . PRO B 1 138 ? -6.871 -4.957 -9.102 1 96.81 138 PRO B CA 1
ATOM 2239 C C . PRO B 1 138 ? -8.125 -4.387 -9.758 1 96.81 138 PRO B C 1
ATOM 2241 O O . PRO B 1 138 ? -8.992 -3.84 -9.062 1 96.81 138 PRO B O 1
ATOM 2244 N N . ASN B 1 139 ? -8.172 -4.527 -11.047 1 95 139 ASN B N 1
ATOM 2245 C CA . ASN B 1 139 ? -9.406 -4.312 -11.797 1 95 139 ASN B CA 1
ATOM 2246 C C . ASN B 1 139 ? -10.234 -5.59 -11.898 1 95 139 ASN B C 1
ATOM 2248 O O . ASN B 1 139 ? -9.711 -6.688 -11.688 1 95 139 ASN B O 1
ATOM 2252 N N . ALA B 1 140 ? -11.469 -5.379 -12.219 1 94.94 140 ALA B N 1
ATOM 2253 C CA . ALA B 1 140 ? -12.336 -6.539 -12.406 1 94.94 140 ALA B CA 1
ATOM 2254 C C . ALA B 1 140 ? -11.773 -7.473 -13.469 1 94.94 140 ALA B C 1
ATOM 2256 O O . ALA B 1 140 ? -11.359 -7.023 -14.547 1 94.94 140 ALA B O 1
ATOM 2257 N N . ASN B 1 141 ? -11.664 -8.727 -13.109 1 95.44 141 ASN B N 1
ATOM 2258 C CA . ASN B 1 141 ? -11.312 -9.836 -14 1 95.44 141 ASN B CA 1
ATOM 2259 C C . ASN B 1 141 ? -9.82 -9.844 -14.312 1 95.44 141 ASN B C 1
ATOM 2261 O O . ASN B 1 141 ? -9.367 -10.586 -15.188 1 95.44 141 ASN B O 1
ATOM 2265 N N . ASP B 1 142 ? -9.078 -8.969 -13.586 1 96.5 142 ASP B N 1
ATOM 2266 C CA . ASP B 1 142 ? -7.633 -9.18 -13.633 1 96.5 142 ASP B CA 1
ATOM 2267 C C . ASP B 1 142 ? -7.273 -10.609 -13.227 1 96.5 142 ASP B C 1
ATOM 2269 O O . ASP B 1 142 ? -7.875 -11.172 -12.312 1 96.5 142 ASP B O 1
ATOM 2273 N N . GLN B 1 143 ? -6.367 -11.18 -13.875 1 97.94 143 GLN B N 1
ATOM 2274 C CA . GLN B 1 143 ? -5.727 -12.391 -13.359 1 97.94 143 GLN B CA 1
ATOM 2275 C C . GLN B 1 143 ? -4.41 -12.055 -12.664 1 97.94 143 GLN B C 1
ATOM 2277 O O . GLN B 1 143 ? -3.447 -11.641 -13.32 1 97.94 143 GLN B O 1
ATOM 2282 N N . ILE B 1 144 ? -4.387 -12.25 -11.422 1 98.75 144 ILE B N 1
ATOM 2283 C CA . ILE B 1 144 ? -3.174 -12.102 -10.633 1 98.75 144 ILE B CA 1
ATOM 2284 C C . ILE B 1 144 ? -2.281 -13.328 -10.82 1 98.75 144 ILE B C 1
ATOM 2286 O O . ILE B 1 144 ? -2.732 -14.469 -10.664 1 98.75 144 ILE B O 1
ATOM 2290 N N . ILE B 1 145 ? -1.065 -13.094 -11.148 1 98.75 145 ILE B N 1
ATOM 2291 C CA . ILE B 1 145 ? -0.113 -14.18 -11.328 1 98.75 145 ILE B CA 1
ATOM 2292 C C . ILE B 1 145 ? 0.96 -14.117 -10.242 1 98.75 145 ILE B C 1
ATOM 2294 O O . ILE B 1 145 ? 1.742 -13.164 -10.195 1 98.75 145 ILE B O 1
ATOM 2298 N N . LEU B 1 146 ? 0.925 -15.07 -9.367 1 98.88 146 LEU B N 1
ATOM 2299 C CA . LEU B 1 146 ? 2.008 -15.305 -8.422 1 98.88 146 LEU B CA 1
ATOM 2300 C C . LEU B 1 146 ? 2.99 -16.344 -8.953 1 98.88 146 LEU B C 1
ATOM 2302 O O . LEU B 1 146 ? 2.686 -17.531 -8.984 1 98.88 146 LEU B O 1
ATOM 2306 N N . LYS B 1 147 ? 4.105 -15.867 -9.375 1 98.75 147 LYS B N 1
ATOM 2307 C CA . LYS B 1 147 ? 5.062 -16.703 -10.102 1 98.75 147 LYS B CA 1
ATOM 2308 C C . LYS B 1 147 ? 6.32 -16.938 -9.273 1 98.75 147 LYS B C 1
ATOM 2310 O O . LYS B 1 147 ? 7.051 -16 -8.953 1 98.75 147 LYS B O 1
ATOM 2315 N N . TYR B 1 148 ? 6.582 -18.203 -8.906 1 98.56 148 TYR B N 1
ATOM 2316 C CA . TYR B 1 148 ? 7.836 -18.594 -8.266 1 98.56 148 TYR B CA 1
ATOM 2317 C C . TYR B 1 148 ? 8.984 -18.578 -9.266 1 98.56 148 TYR B C 1
ATOM 2319 O O . TYR B 1 148 ? 8.93 -19.281 -10.289 1 98.56 148 TYR B O 1
ATOM 2327 N N . THR B 1 149 ? 10.016 -17.734 -8.984 1 98.06 149 THR B N 1
ATOM 2328 C CA . THR B 1 149 ? 11.078 -17.578 -9.969 1 98.06 149 THR B CA 1
ATOM 2329 C C . THR B 1 149 ? 12.391 -17.203 -9.289 1 98.06 149 THR B C 1
ATOM 2331 O O . THR B 1 149 ? 12.508 -17.297 -8.062 1 98.06 149 THR B O 1
ATOM 2334 N N . LYS B 1 150 ? 13.406 -16.891 -10.023 1 96.12 150 LYS B N 1
ATOM 2335 C CA . LYS B 1 150 ? 14.75 -16.609 -9.516 1 96.12 150 LYS B CA 1
ATOM 2336 C C . LYS B 1 150 ? 15.25 -15.258 -10.039 1 96.12 150 LYS B C 1
ATOM 2338 O O . LYS B 1 150 ? 14.758 -14.758 -11.055 1 96.12 150 LYS B O 1
ATOM 2343 N N . TYR B 1 151 ? 16.125 -14.672 -9.273 1 91.88 151 TYR B N 1
ATOM 2344 C CA . TYR B 1 151 ? 16.844 -13.484 -9.734 1 91.88 151 TYR B CA 1
ATOM 2345 C C . TYR B 1 151 ? 18.328 -13.773 -9.883 1 91.88 151 TYR B C 1
ATOM 2347 O O . TYR B 1 151 ? 18.859 -14.695 -9.25 1 91.88 151 TYR B O 1
#

Solvent-accessible surface area (backbone atoms only — not comparable to full-atom values): 17792 Å² total; per-residue (Å²): 136,84,83,78,79,79,79,80,77,76,75,76,76,75,77,72,74,75,75,71,74,72,70,72,73,71,75,66,72,69,48,85,71,57,71,84,68,55,89,87,29,57,31,43,29,32,41,36,41,39,36,75,74,81,58,56,80,69,46,76,46,77,43,43,22,50,67,88,15,18,39,46,28,16,52,51,50,37,35,74,71,36,88,88,42,44,73,45,62,47,80,38,74,44,69,38,46,40,70,38,25,53,66,84,49,66,45,38,76,91,79,31,32,39,57,44,66,34,33,41,43,91,88,46,73,73,40,69,63,97,56,50,48,55,50,34,60,74,54,71,65,25,32,37,32,44,34,36,41,72,107,138,84,84,79,79,79,79,80,78,78,77,76,75,74,77,72,74,74,77,70,73,71,71,74,74,71,76,65,73,68,47,87,73,55,72,84,69,55,89,87,29,54,32,44,28,32,41,36,41,39,34,76,75,83,59,55,79,71,47,75,45,76,42,44,24,49,65,87,14,18,40,46,28,20,52,49,50,37,36,74,71,36,89,87,42,44,70,45,65,46,80,37,75,44,68,37,45,40,71,39,25,52,66,84,48,66,43,38,76,92,81,31,31,38,57,43,65,34,33,41,44,91,89,45,75,75,40,69,63,97,55,50,48,54,48,33,60,74,54,71,63,24,30,37,32,44,34,35,40,72,106

Organism: Dicentrarchus labrax (NCBI:txid13489)

pLDDT: mean 79.94, std 27.07, range [25.64, 98.94]

Secondary structure (DSSP, 8-state):
-------------------------------SS-S---GGGEEEEEEEEEETTT-PPPEEEEEEEETT--HHHHHHHHHHH-TT--EEEEEETTTEEEEEEETTEE-BTTTTEEEEEEEE-SSSS-B--SS-TTT--PPTT-EEEEEEEE-/-------------------------------SS-S---GGGEEEEEEEEEETTT-PPPEEEEEEEETT--HHHHHHHHHHH-TT--EEEEEETTTEEEEEEETTEE-BTTTTEEEEEEEE-SSSS-B--SS-TTT--PPTT-EEEEEEEE-